Protein AF-0000000086144003 (afdb_homodimer)

Organism: NCBI:txid717836

Nearest PDB structures (foldseek):
  8xgl-assembly1_B  TM=8.676E-01  e=3.580E-09  Pyricularia oryzae
  8xgl-assembly1_A  TM=8.623E-01  e=4.186E-09  Pyricularia oryzae
  8rjd-assembly1_5  TM=6.928E-01  e=5.042E-02  Canis lupus familiaris
  4zoe-assembly1_A  TM=4.863E-01  e=3.155E-02  Listeria innocua Clip11262
  2x40-assembly1_A  TM=4.832E-01  e=1.854E-01  Thermotoga neapolitana DSM 4359

Foldseek 3Di:
DPPPPPPPPPPPPLPFFKDFAFKKWFQEDEAFDKTKIWGAMATDSWWKFWAKKWKAKDAPVPDDPPDRHHTFDMDGAGPPNGRDRGTDIDITHHHNPDDFFKMKMKMWTWMFIHPVGHIDIWMKIDIHGHDPDRDDDITIIDTDDDPPD/DPPPPPPPPPPPPLPFFKDFAFKKWFQEDEAFDKTKIWGAMATDSWWKFWAKKWKAKDAPVPDDPPDRHHTFDMDGAGPPNGRDHGTDIDITHHHNPDDFFKMKMKMWTWMFIHPVGHIDIWMKIWIHGHDPDRHDDITIIDTDDDPPD

Solvent-accessible surface area (backbone atoms only — not comparable to full-atom values): 15607 Å² total; per-residue (Å²): 132,83,77,74,74,73,71,73,70,73,67,73,68,71,62,81,16,7,39,77,78,41,35,33,34,43,34,24,37,29,56,61,34,77,42,69,32,36,37,31,35,38,83,32,86,47,56,36,47,33,46,32,35,41,30,12,37,28,51,49,92,74,50,47,92,72,35,26,31,51,75,34,43,67,47,78,43,32,78,89,59,28,45,39,65,62,59,43,81,45,73,31,46,38,50,70,79,57,68,73,38,62,23,34,39,28,37,42,35,37,32,25,39,47,88,44,26,30,68,43,80,50,38,26,33,35,73,28,27,32,40,90,48,77,36,76,64,69,34,69,38,45,73,52,75,77,76,76,108,130,83,80,72,76,73,71,74,69,75,67,72,69,71,64,81,16,8,38,78,79,42,35,34,34,44,34,24,36,27,57,60,34,77,41,68,31,36,37,32,35,36,81,33,87,48,57,34,48,33,46,34,35,40,31,13,38,28,53,48,94,74,51,47,91,71,36,26,32,49,74,33,40,67,46,77,42,34,78,87,59,26,44,38,65,62,60,43,80,45,72,32,46,38,50,71,80,56,69,73,37,61,22,33,39,29,36,43,35,37,32,25,40,47,86,44,26,30,68,43,80,48,38,26,33,34,74,28,29,31,42,88,46,76,35,78,64,68,35,70,38,45,72,52,76,76,74,75,107

Radius of gyration: 22.53 Å; Cα contacts (8 Å, |Δi|>4): 813; chains: 2; bounding box: 70×81×44 Å

InterPro domains:
  IPR045469 Nis1-like [PF19271] (17-129)

Secondary structure (DSSP, 8-state):
----------------EEEEEEEEEEEEE-TTEEEEEEEEEEEESS-EEEEEEEEEEEETTT--TT---EEEEEEE-SGGGSS-SSPEEEEEEE-TTPPSEEEEEEEEEEEEETTTTEEEEEEEEEEEEESSS-EEEEEEPEEPP----/----------------EEEEEEEEEEEEE-TTEEEEEEEEEEEESS-EEEEEEEEEEEETTT--TT---EEEEEEE-SGGGSS-SSPEEEEEEE-TTPPSEEEEEEEEEEEEETTTTEEEEEEEEEEEEESSS-EEEEEEPEEPP----

Sequence (298 aa):
MRAAILASAATLLAATQARIVGFYAPNTAAPDTDVKILIQTQGFSQSIEDVAVSFGISPKDTARLGSLGTLIGTKELGQDFSNTFENITHFVHIPSTAKPGPTIIQGAHFSLIGAERTPLLETYYANITIGQGNNYPLVHSARVPSTSNMRAAILASAATLLAATQARIVGFYAPNTAAPDTDVKILIQTQGFSQSIEDVAVSFGISPKDTARLGSLGTLIGTKELGQDFSNTFENITHFVHIPSTAKPGPTIIQGAHFSLIGAERTPLLETYYANITIGQGNNYPLVHSARVPSTSN

pLDDT: mean 89.54, std 17.65, range [29.78, 98.94]

Structure (mmCIF, N/CA/C/O backbone):
data_AF-0000000086144003-model_v1
#
loop_
_entity.id
_entity.type
_entity.pdbx_description
1 polymer 'Uncharacterized protein'
#
loop_
_atom_site.group_PDB
_atom_site.id
_atom_site.type_symbol
_atom_site.label_atom_id
_atom_site.label_alt_id
_atom_site.label_comp_id
_atom_site.label_asym_id
_atom_site.label_entity_id
_atom_site.label_seq_id
_atom_site.pdbx_PDB_ins_code
_atom_site.Cartn_x
_atom_site.Cartn_y
_atom_site.Cartn_z
_atom_site.occupancy
_atom_site.B_iso_or_equiv
_atom_site.auth_seq_id
_atom_site.auth_comp_id
_atom_site.auth_asym_id
_atom_site.auth_atom_id
_atom_site.pdbx_PDB_model_num
ATOM 1 N N . MET A 1 1 ? -34.938 -41.781 -22.188 1 34.38 1 MET A N 1
ATOM 2 C CA . MET A 1 1 ? -34.875 -40.875 -21.031 1 34.38 1 MET A CA 1
ATOM 3 C C . MET A 1 1 ? -33.781 -39.844 -21.234 1 34.38 1 MET A C 1
ATOM 5 O O . MET A 1 1 ? -32.625 -40.188 -21.422 1 34.38 1 MET A O 1
ATOM 9 N N . ARG A 1 2 ? -34.062 -38.75 -22.016 1 44.19 2 ARG A N 1
ATOM 10 C CA . ARG A 1 2 ? -33.188 -37.625 -22.328 1 44.19 2 ARG A CA 1
ATOM 11 C C . ARG A 1 2 ? -32.688 -36.938 -21.062 1 44.19 2 ARG A C 1
ATOM 13 O O . ARG A 1 2 ? -33.5 -36.469 -20.25 1 44.19 2 ARG A O 1
ATOM 20 N N . ALA A 1 3 ? -31.594 -37.469 -20.438 1 49.41 3 ALA A N 1
ATO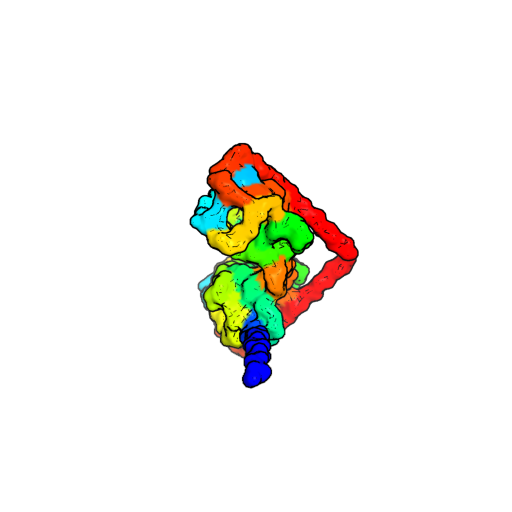M 21 C CA . ALA A 1 3 ? -30.953 -36.781 -19.297 1 49.41 3 ALA A CA 1
ATOM 22 C C . ALA A 1 3 ? -30.75 -35.312 -19.578 1 49.41 3 ALA A C 1
ATOM 24 O O . ALA A 1 3 ? -30.141 -34.938 -20.594 1 49.41 3 ALA A O 1
ATOM 25 N N . ALA A 1 4 ? -31.734 -34.469 -19.234 1 46.84 4 ALA A N 1
ATOM 26 C CA . ALA A 1 4 ? -31.609 -33.031 -19.203 1 46.84 4 ALA A CA 1
ATOM 27 C C . ALA A 1 4 ? -30.359 -32.594 -18.438 1 46.84 4 ALA A C 1
ATOM 29 O O . ALA A 1 4 ? -30.141 -33.031 -17.297 1 46.84 4 ALA A O 1
ATOM 30 N N . ILE A 1 5 ? -29.234 -32.562 -19.109 1 42.16 5 ILE A N 1
ATOM 31 C CA . ILE A 1 5 ? -28.047 -31.938 -18.547 1 42.16 5 ILE A CA 1
ATOM 32 C C . ILE A 1 5 ? -28.422 -30.594 -17.938 1 42.16 5 ILE A C 1
ATOM 34 O O . ILE A 1 5 ? -28.859 -29.688 -18.656 1 42.16 5 ILE A O 1
ATOM 38 N N . LEU A 1 6 ? -29.047 -30.594 -16.781 1 42.03 6 LEU A N 1
ATOM 39 C CA . LEU A 1 6 ? -29.141 -29.312 -16.078 1 42.03 6 LEU A CA 1
ATOM 40 C C . LEU A 1 6 ? -27.781 -28.625 -16.047 1 42.03 6 LEU A C 1
ATOM 42 O O . LEU A 1 6 ? -26.812 -29.156 -15.477 1 42.03 6 LEU A O 1
ATOM 46 N N . ALA A 1 7 ? -27.391 -27.969 -17.109 1 42.56 7 ALA A N 1
ATOM 47 C CA . ALA A 1 7 ? -26.266 -27.031 -17.031 1 42.56 7 ALA A CA 1
ATOM 48 C C . ALA A 1 7 ? -26.375 -26.156 -15.797 1 42.56 7 ALA A C 1
ATOM 50 O O . ALA A 1 7 ? -27.359 -25.422 -15.625 1 42.56 7 ALA A O 1
ATOM 51 N N . SER A 1 8 ? -25.984 -26.656 -14.633 1 42.41 8 SER A N 1
ATOM 52 C CA . SER A 1 8 ? -25.859 -25.734 -13.516 1 42.41 8 SER A CA 1
ATOM 53 C C . SER A 1 8 ? -25.219 -24.422 -13.953 1 42.41 8 SER A C 1
ATOM 55 O O . SER A 1 8 ? -24.094 -24.406 -14.453 1 42.41 8 SER A O 1
ATOM 57 N N . ALA A 1 9 ? -25.938 -23.516 -14.508 1 42.41 9 ALA A N 1
ATOM 58 C CA . ALA A 1 9 ? -25.453 -22.156 -14.648 1 42.41 9 ALA A CA 1
ATOM 59 C C . ALA A 1 9 ? -24.719 -21.703 -13.391 1 42.41 9 ALA A C 1
ATOM 61 O O . ALA A 1 9 ? -25.312 -21.609 -12.312 1 42.41 9 ALA A O 1
ATOM 62 N N . ALA A 1 10 ? -23.484 -22.141 -13.219 1 44.75 10 ALA A N 1
ATOM 63 C CA . ALA A 1 10 ? -22.734 -21.422 -12.195 1 44.75 10 ALA A CA 1
ATOM 64 C C . ALA A 1 10 ? -23.109 -19.938 -12.203 1 44.75 10 ALA A C 1
ATOM 66 O O . ALA A 1 10 ? -22.766 -19.203 -13.141 1 44.75 10 ALA A O 1
ATOM 67 N N . THR A 1 11 ? -24.312 -19.641 -11.844 1 43.25 11 THR A N 1
ATOM 68 C CA . THR A 1 11 ? -24.578 -18.219 -11.609 1 43.25 11 THR A CA 1
ATOM 69 C C . THR A 1 11 ? -23.375 -17.547 -10.953 1 43.25 11 THR A C 1
ATOM 71 O O . THR A 1 11 ? -23.016 -17.875 -9.82 1 43.25 11 THR A O 1
ATOM 74 N N . LEU A 1 12 ? -22.344 -17.219 -11.664 1 47.53 12 LEU A N 1
ATOM 75 C CA . LEU A 1 12 ? -21.406 -16.266 -11.102 1 47.53 12 LEU A CA 1
ATOM 76 C C . LEU A 1 12 ? -22.156 -15.219 -10.266 1 47.53 12 LEU A C 1
ATOM 78 O O . LEU A 1 12 ? -22.75 -14.289 -10.805 1 47.53 12 LEU A O 1
ATOM 82 N N . LEU A 1 13 ? -22.953 -15.602 -9.289 1 46.28 13 LEU A N 1
ATOM 83 C CA . LEU A 1 13 ? -23.453 -14.539 -8.414 1 46.28 13 LEU A CA 1
ATOM 84 C C . LEU A 1 13 ? -22.422 -13.445 -8.242 1 46.28 13 LEU A C 1
ATOM 86 O O . LEU A 1 13 ? -21.328 -13.695 -7.723 1 46.28 13 LEU A O 1
ATOM 90 N N . ALA A 1 14 ? -22.375 -12.531 -9.172 1 52.94 14 ALA A N 1
ATOM 91 C CA . ALA A 1 14 ? -21.562 -11.328 -9.008 1 52.94 14 ALA A CA 1
ATOM 92 C C . ALA A 1 14 ? -21.719 -10.75 -7.605 1 52.94 14 ALA A C 1
ATOM 94 O O . ALA A 1 14 ? -22.75 -10.164 -7.273 1 52.94 14 ALA A O 1
ATOM 95 N N . ALA A 1 15 ? -21.312 -11.547 -6.539 1 59.62 15 ALA A N 1
ATOM 96 C CA . ALA A 1 15 ? -21.359 -10.977 -5.195 1 59.62 15 ALA A CA 1
ATOM 97 C C . ALA A 1 15 ? -21 -9.492 -5.219 1 59.62 15 ALA A C 1
ATOM 99 O O . ALA A 1 15 ? -20.156 -9.07 -6.012 1 59.62 15 ALA A O 1
ATOM 100 N N . THR A 1 16 ? -21.984 -8.656 -4.922 1 68.56 16 THR A N 1
ATOM 101 C CA . THR A 1 16 ? -21.828 -7.211 -4.848 1 68.56 16 THR A CA 1
ATOM 102 C C . THR A 1 16 ? -20.516 -6.848 -4.141 1 68.56 16 THR A C 1
ATOM 104 O O . THR A 1 16 ? -20.188 -7.414 -3.096 1 68.56 16 THR A O 1
ATOM 107 N N . GLN A 1 17 ? -19.547 -6.434 -4.746 1 88 17 GLN A N 1
ATOM 108 C CA . GLN A 1 17 ? -18.25 -5.969 -4.297 1 88 17 GLN A CA 1
ATOM 109 C C . GLN A 1 17 ? -18.266 -4.469 -4.016 1 88 17 GLN A C 1
ATOM 111 O O . GLN A 1 17 ? -19.219 -3.777 -4.359 1 88 17 GLN A O 1
ATOM 116 N N . ALA A 1 18 ? -17.406 -4.09 -3.133 1 94.44 18 ALA A N 1
ATOM 117 C CA . ALA A 1 18 ? -17.266 -2.678 -2.783 1 94.44 18 ALA A CA 1
ATOM 118 C C . ALA A 1 18 ? -15.836 -2.205 -2.99 1 94.44 18 ALA A C 1
ATOM 120 O O . ALA A 1 18 ? -14.906 -3.014 -3.012 1 94.44 18 ALA A O 1
ATOM 121 N N . ARG A 1 19 ? -15.711 -0.915 -3.186 1 95.19 19 ARG A N 1
ATOM 122 C CA . ARG A 1 19 ? -14.406 -0.297 -3.367 1 95.19 19 ARG A CA 1
ATOM 123 C C . ARG A 1 19 ? -14.281 0.978 -2.539 1 95.19 19 ARG A C 1
ATOM 125 O O . ARG A 1 19 ? -15.281 1.633 -2.246 1 95.19 19 ARG A O 1
ATOM 132 N N . ILE A 1 20 ? -13.109 1.313 -2.145 1 97.94 20 ILE A N 1
ATOM 133 C CA . ILE A 1 20 ? -12.812 2.598 -1.515 1 97.94 20 ILE A CA 1
ATOM 134 C C . ILE A 1 20 ? -12.859 3.707 -2.562 1 97.94 20 ILE A C 1
ATOM 136 O O . ILE A 1 20 ? -12.242 3.588 -3.627 1 97.94 20 ILE A O 1
ATOM 140 N N . VAL A 1 21 ? -13.555 4.824 -2.287 1 98.06 21 VAL A N 1
ATOM 141 C CA . VAL A 1 21 ? -13.695 5.883 -3.283 1 98.06 21 VAL A CA 1
ATOM 142 C C . VAL A 1 21 ? -13.297 7.227 -2.672 1 98.06 21 VAL A C 1
ATOM 144 O O . VAL A 1 21 ? -13.445 8.273 -3.307 1 98.06 21 VAL A O 1
ATOM 147 N N . GLY A 1 22 ? -12.82 7.266 -1.46 1 98.69 22 GLY A N 1
ATOM 148 C CA . GLY A 1 22 ? -12.438 8.484 -0.766 1 98.69 22 GLY A CA 1
ATOM 149 C C . GLY A 1 22 ? -12.469 8.344 0.745 1 98.69 22 GLY A C 1
ATOM 150 O O . GLY A 1 22 ? -12.312 7.246 1.275 1 98.69 22 GLY A O 1
ATOM 151 N N . PHE A 1 23 ? -12.633 9.484 1.385 1 98.88 23 PHE A N 1
ATOM 152 C CA . PHE A 1 23 ? -12.742 9.492 2.838 1 98.88 23 PHE A CA 1
ATOM 153 C C . PHE A 1 23 ? -13.484 10.742 3.316 1 98.88 23 PHE A C 1
ATOM 155 O O . PHE A 1 23 ? -13.68 11.68 2.547 1 98.88 23 PHE A O 1
ATOM 162 N N . TYR A 1 24 ? -13.906 10.656 4.504 1 98.44 24 TYR A N 1
ATOM 163 C CA . TYR A 1 24 ? -14.406 11.805 5.258 1 98.44 24 TYR A CA 1
ATOM 164 C C . TYR A 1 24 ? -13.477 12.156 6.41 1 98.44 24 TYR A C 1
ATOM 166 O O . TYR A 1 24 ? -12.938 11.266 7.074 1 98.44 24 TYR A O 1
ATOM 174 N N . ALA A 1 25 ? -13.312 13.414 6.617 1 98.06 25 ALA A N 1
ATOM 175 C CA . ALA A 1 25 ? -12.523 13.938 7.727 1 98.06 25 ALA A CA 1
ATOM 176 C C . ALA A 1 25 ? -13.258 15.055 8.445 1 98.06 25 ALA A C 1
ATOM 178 O O . ALA A 1 25 ? -14.188 15.656 7.895 1 98.06 25 ALA A O 1
ATOM 179 N N . PRO A 1 26 ? -12.812 15.344 9.68 1 96.62 26 PRO A N 1
ATOM 180 C CA . PRO A 1 26 ? -13.43 16.516 10.312 1 96.62 26 PRO A CA 1
ATOM 181 C C . PRO A 1 26 ? -13.055 17.828 9.625 1 96.62 26 PRO A C 1
ATOM 183 O O . PRO A 1 26 ? -11.977 17.922 9.039 1 96.62 26 PRO A O 1
ATOM 186 N N . ASN A 1 27 ? -13.914 18.734 9.758 1 96.56 27 ASN A N 1
ATOM 187 C CA . ASN A 1 27 ? -13.648 20.062 9.219 1 96.56 27 ASN A CA 1
ATOM 188 C C . ASN A 1 27 ? -12.477 20.734 9.93 1 96.56 27 ASN A C 1
ATOM 190 O O . ASN A 1 27 ? -11.695 21.469 9.305 1 96.56 27 ASN A O 1
ATOM 194 N N . THR A 1 28 ? -12.398 20.531 11.195 1 96.88 28 THR A N 1
ATOM 195 C CA . THR A 1 28 ? -11.305 21.062 12.008 1 96.88 28 THR A CA 1
ATOM 196 C C . THR A 1 28 ? -10.664 19.953 12.836 1 96.88 28 THR A C 1
ATOM 198 O O . THR A 1 28 ? -11.359 19.062 13.336 1 96.88 28 THR A O 1
ATOM 201 N N . ALA A 1 29 ? -9.398 19.969 13.062 1 97.25 29 ALA A N 1
ATOM 202 C CA . ALA A 1 29 ? -8.648 19.062 13.914 1 97.25 29 ALA A CA 1
ATOM 203 C C . ALA A 1 29 ? -7.676 19.812 14.82 1 97.25 29 ALA A C 1
ATOM 205 O O . ALA A 1 29 ? -7.004 20.75 14.367 1 97.25 29 ALA A O 1
ATOM 206 N N . ALA A 1 30 ? -7.594 19.422 16.031 1 96.56 30 ALA A N 1
ATOM 207 C CA . ALA A 1 30 ? -6.652 20.047 16.953 1 96.56 30 ALA A CA 1
ATOM 208 C C . ALA A 1 30 ? -5.277 19.391 16.875 1 96.56 30 ALA A C 1
ATOM 210 O O . ALA A 1 30 ? -5.18 18.172 16.672 1 96.56 30 ALA A O 1
ATOM 211 N N . PRO A 1 31 ? -4.227 20.203 17.078 1 96.75 31 PRO A N 1
ATOM 212 C CA . PRO A 1 31 ? -2.908 19.578 17.219 1 96.75 31 PRO A CA 1
ATOM 213 C C . PRO A 1 31 ? -2.83 18.609 18.406 1 96.75 31 PRO A C 1
ATOM 215 O O . PRO A 1 31 ? -3.547 18.797 19.391 1 96.75 31 PRO A O 1
ATOM 218 N N . ASP A 1 32 ? -2.033 17.594 18.219 1 97.31 32 ASP A N 1
ATOM 219 C CA . ASP A 1 32 ? -1.708 16.609 19.25 1 97.31 32 ASP A CA 1
ATOM 220 C C . ASP A 1 32 ? -2.959 15.852 19.703 1 97.31 32 ASP A C 1
ATOM 222 O O . ASP A 1 32 ? -3.162 15.648 20.906 1 97.31 32 ASP A O 1
ATOM 226 N N . THR A 1 33 ? -3.803 15.547 18.797 1 96.31 33 THR A N 1
ATOM 227 C CA . THR A 1 33 ? -5.008 14.766 19.062 1 96.31 33 THR A CA 1
ATOM 228 C C . THR A 1 33 ? -5.195 13.68 18.016 1 96.31 33 THR A C 1
ATOM 230 O O . THR A 1 33 ? -4.594 13.734 16.938 1 96.31 33 THR A O 1
ATOM 233 N N . ASP A 1 34 ? -5.988 12.688 18.422 1 96.62 34 ASP A N 1
ATOM 234 C CA . ASP A 1 34 ? -6.445 11.688 17.453 1 96.62 34 ASP A CA 1
ATOM 235 C C . ASP A 1 34 ? -7.707 12.164 16.734 1 96.62 34 ASP A C 1
ATOM 237 O O . ASP A 1 34 ? -8.602 12.742 17.359 1 96.62 34 ASP A O 1
ATOM 241 N N . VAL A 1 35 ? -7.652 11.922 15.5 1 95.44 35 VAL A N 1
ATOM 242 C CA . VAL A 1 35 ? -8.758 12.32 14.633 1 95.44 35 VAL A CA 1
ATOM 243 C C . VAL A 1 35 ? -9.328 11.094 13.922 1 95.44 35 VAL A C 1
ATOM 245 O O . VAL A 1 35 ? -8.578 10.266 13.406 1 95.44 35 VAL A O 1
ATOM 248 N N . LYS A 1 36 ? -10.625 11.039 13.922 1 96.38 36 LYS A N 1
ATOM 249 C CA . LYS A 1 36 ? -11.297 9.945 13.227 1 96.38 36 LYS A CA 1
ATOM 250 C C . LYS A 1 36 ? -11.43 10.242 11.734 1 96.38 36 LYS A C 1
ATOM 252 O O . LYS A 1 36 ? -11.922 11.305 11.344 1 96.38 36 LYS A O 1
ATOM 257 N N . ILE A 1 37 ? -11.016 9.344 10.898 1 98.06 37 ILE A N 1
ATOM 258 C CA . ILE A 1 37 ? -11.234 9.328 9.461 1 98.06 37 ILE A CA 1
ATOM 259 C C . ILE A 1 37 ? -12.219 8.219 9.094 1 98.06 37 ILE A C 1
ATOM 261 O O . ILE A 1 37 ? -12.125 7.102 9.617 1 98.06 37 ILE A O 1
ATOM 265 N N . LEU A 1 38 ? -13.148 8.555 8.289 1 98.44 38 LEU A N 1
ATOM 266 C CA . LEU A 1 38 ? -13.992 7.527 7.688 1 98.44 38 LEU A CA 1
ATOM 267 C C . LEU A 1 38 ? -13.586 7.273 6.238 1 98.44 38 LEU A C 1
ATOM 269 O O . LEU A 1 38 ? -13.781 8.133 5.375 1 98.44 38 LEU A O 1
ATOM 273 N N . ILE A 1 39 ? -13.031 6.125 5.996 1 98.88 39 ILE A N 1
ATOM 274 C CA . ILE A 1 39 ? -12.711 5.715 4.637 1 98.88 39 ILE A CA 1
ATOM 275 C C . ILE A 1 39 ? -13.977 5.238 3.928 1 98.88 39 ILE A C 1
ATOM 277 O O . ILE A 1 39 ? -14.633 4.305 4.383 1 98.88 39 ILE A O 1
ATOM 281 N N . GLN A 1 40 ? -14.227 5.926 2.863 1 98.69 40 GLN A N 1
ATOM 282 C CA . GLN A 1 40 ? -15.516 5.758 2.199 1 98.69 40 GLN A CA 1
ATOM 283 C C . GLN A 1 40 ? -15.484 4.578 1.229 1 98.69 40 GLN A C 1
ATOM 285 O O . GLN A 1 40 ? -14.578 4.477 0.401 1 98.69 40 GLN A O 1
ATOM 290 N N . THR A 1 41 ? -16.469 3.75 1.361 1 97.81 41 THR A N 1
ATOM 291 C CA . THR A 1 41 ? -16.625 2.635 0.435 1 97.81 41 THR A CA 1
ATOM 292 C C . THR A 1 41 ? -17.953 2.744 -0.317 1 97.81 41 THR A C 1
ATOM 294 O O . THR A 1 41 ? -18.859 3.455 0.116 1 97.81 41 THR A O 1
ATOM 297 N N . GLN A 1 42 ? -18 2.205 -1.475 1 96 42 GLN A N 1
ATOM 298 C CA . GLN A 1 42 ? -19.219 2.148 -2.281 1 96 42 GLN A CA 1
ATOM 299 C C . GLN A 1 42 ? -19.312 0.829 -3.043 1 96 42 GLN A C 1
ATOM 301 O O . GLN A 1 42 ? -18.297 0.173 -3.285 1 96 42 GLN A O 1
ATOM 306 N N . GLY A 1 43 ? -20.484 0.491 -3.424 1 92.69 43 GLY A N 1
ATOM 307 C CA . GLY A 1 43 ? -20.672 -0.691 -4.25 1 92.69 43 GLY A CA 1
ATOM 308 C C . GLY A 1 43 ? -19.906 -0.64 -5.555 1 92.69 43 GLY A C 1
ATOM 309 O O . GLY A 1 43 ? -19.75 0.428 -6.148 1 92.69 43 GLY A O 1
ATOM 310 N N . PHE A 1 44 ? -19.438 -1.78 -5.898 1 89.69 44 PHE A N 1
ATOM 311 C CA . PHE A 1 44 ? -18.641 -1.887 -7.117 1 89.69 44 PHE A CA 1
ATOM 312 C C . PHE A 1 44 ? -18.812 -3.266 -7.75 1 89.69 44 PHE A C 1
ATOM 314 O O . PHE A 1 44 ? -19.094 -4.242 -7.055 1 89.69 44 PHE A O 1
ATOM 321 N N . SER A 1 45 ? -18.719 -3.385 -9 1 83.81 45 SER A N 1
ATOM 322 C CA . SER A 1 45 ? -19.016 -4.613 -9.734 1 83.81 45 SER A CA 1
ATOM 323 C C . SER A 1 45 ? -17.844 -5.586 -9.672 1 83.81 45 SER A C 1
ATOM 325 O O . SER A 1 45 ? -18.016 -6.789 -9.867 1 83.81 45 SER A O 1
ATOM 327 N N . GLN A 1 46 ? -16.672 -5.055 -9.414 1 85.31 46 GLN A N 1
ATOM 328 C CA . GLN A 1 46 ? -15.484 -5.91 -9.422 1 85.31 46 GLN A CA 1
ATOM 329 C C . GLN A 1 46 ? -14.914 -6.074 -8.023 1 85.31 46 GLN A C 1
ATOM 331 O O . GLN A 1 46 ? -15.07 -5.191 -7.172 1 85.31 46 GLN A O 1
ATOM 336 N N . SER A 1 47 ? -14.273 -7.242 -7.922 1 88.12 47 SER A N 1
ATOM 337 C CA . SER A 1 47 ? -13.586 -7.473 -6.656 1 88.12 47 SER A CA 1
ATOM 338 C C . SER A 1 47 ? -12.359 -6.574 -6.523 1 88.12 47 SER A C 1
ATOM 340 O O . SER A 1 47 ? -11.641 -6.352 -7.5 1 88.12 47 SER A O 1
ATOM 342 N N . ILE A 1 48 ? -12.219 -6.039 -5.367 1 93.94 48 ILE A N 1
ATOM 343 C CA . ILE A 1 48 ? -11.07 -5.191 -5.062 1 93.94 48 ILE A CA 1
ATOM 344 C C . ILE A 1 48 ? -10.383 -5.691 -3.795 1 93.94 48 ILE A C 1
ATOM 346 O O . ILE A 1 48 ? -11.047 -5.957 -2.787 1 93.94 48 ILE A O 1
ATOM 350 N N . GLU A 1 49 ? -9.141 -6.008 -3.879 1 96.69 49 GLU A N 1
ATOM 351 C CA . GLU A 1 49 ? -8.336 -6.215 -2.682 1 96.69 49 GLU A CA 1
ATOM 352 C C . GLU A 1 49 ? -7.664 -4.914 -2.242 1 96.69 49 GLU A C 1
ATOM 354 O O . GLU A 1 49 ? -6.734 -4.438 -2.895 1 96.69 49 GLU A O 1
ATOM 359 N N . ASP A 1 50 ? -8.156 -4.359 -1.162 1 98.31 50 ASP A N 1
ATOM 360 C CA . ASP A 1 50 ? -7.539 -3.154 -0.608 1 98.31 50 ASP A CA 1
ATOM 361 C C . ASP A 1 50 ? -6.32 -3.5 0.24 1 98.31 50 ASP A C 1
ATOM 363 O O . ASP A 1 50 ? -6.383 -4.383 1.097 1 98.31 50 ASP A O 1
ATOM 367 N N . VAL A 1 51 ? -5.234 -2.812 0.003 1 98.81 51 VAL A N 1
ATOM 368 C CA . VAL A 1 51 ? -3.994 -3.189 0.676 1 98.81 51 VAL A CA 1
ATOM 369 C C . VAL A 1 51 ? -3.695 -2.201 1.802 1 98.81 51 VAL A C 1
ATOM 371 O O . VAL A 1 51 ? -3.502 -2.6 2.951 1 98.81 51 VAL A O 1
ATOM 374 N N . ALA A 1 52 ? -3.686 -0.931 1.529 1 98.88 52 ALA A N 1
ATOM 375 C CA . ALA A 1 52 ? -3.377 0.072 2.545 1 98.88 52 ALA A CA 1
ATOM 376 C C . ALA A 1 52 ? -3.809 1.464 2.09 1 98.88 52 ALA A C 1
ATOM 378 O O . ALA A 1 52 ? -3.957 1.713 0.892 1 98.88 52 ALA A O 1
ATOM 379 N N . VAL A 1 53 ? -4.016 2.328 2.961 1 98.94 53 VAL A N 1
ATOM 380 C CA . VAL A 1 53 ? -4.121 3.768 2.74 1 98.94 53 VAL A CA 1
ATOM 381 C C . VAL A 1 53 ? -3.184 4.508 3.688 1 98.94 53 VAL A C 1
ATOM 383 O O . VAL A 1 53 ? -3.195 4.27 4.898 1 98.94 53 VAL A O 1
ATOM 386 N N . SER A 1 54 ? -2.377 5.363 3.215 1 98.94 54 SER A N 1
ATOM 387 C CA . SER A 1 54 ? -1.536 6.25 4.012 1 98.94 54 SER A CA 1
ATOM 388 C C . SER A 1 54 ? -2.043 7.688 3.959 1 98.94 54 SER A C 1
ATOM 390 O O . SER A 1 54 ? -2.357 8.203 2.885 1 98.94 54 SER A O 1
ATOM 392 N N . PHE A 1 55 ? -2.055 8.336 5.098 1 98.94 55 PHE A N 1
ATOM 393 C CA . PHE A 1 55 ? -2.576 9.695 5.199 1 98.94 55 PHE A CA 1
ATOM 394 C C . PHE A 1 55 ? -1.475 10.672 5.594 1 98.94 55 PHE A C 1
ATOM 396 O O . PHE A 1 55 ? -0.627 10.352 6.43 1 98.94 55 PHE A O 1
ATOM 403 N N . GLY A 1 56 ? -1.548 11.867 5.031 1 98.88 56 GLY A N 1
ATOM 404 C CA . GLY A 1 56 ? -0.666 12.961 5.398 1 98.88 56 GLY A CA 1
ATOM 405 C C . GLY A 1 56 ? -1.351 14.312 5.375 1 98.88 56 GLY A C 1
ATOM 406 O O . GLY A 1 56 ? -2.475 14.438 4.883 1 98.88 56 GLY A O 1
ATOM 407 N N . ILE A 1 57 ? -0.669 15.312 5.965 1 98.81 57 ILE A N 1
ATOM 408 C CA . ILE A 1 57 ? -1.201 16.672 5.961 1 98.81 57 ILE A CA 1
ATOM 409 C C . ILE A 1 57 ? -0.11 17.656 5.539 1 98.81 57 ILE A C 1
ATOM 411 O O . ILE A 1 57 ? 1.077 17.406 5.758 1 98.81 57 ILE A O 1
ATOM 415 N N . SER A 1 58 ? -0.541 18.703 4.953 1 98.62 58 SER A N 1
ATOM 416 C CA . SER A 1 58 ? 0.295 19.844 4.605 1 98.62 58 SER A CA 1
ATOM 417 C C . SER A 1 58 ? -0.465 21.156 4.773 1 98.62 58 SER A C 1
ATOM 419 O O . SER A 1 58 ? -1.654 21.234 4.457 1 98.62 58 SER A O 1
ATOM 421 N N . PRO A 1 59 ? 0.262 22.172 5.254 1 98.5 59 PRO A N 1
ATOM 422 C CA . PRO A 1 59 ? -0.39 23.469 5.141 1 98.5 59 PRO A CA 1
ATOM 423 C C . PRO A 1 59 ? -0.848 23.781 3.719 1 98.5 59 PRO A C 1
ATOM 425 O O . PRO A 1 59 ? -0.153 23.453 2.756 1 98.5 59 PRO A O 1
ATOM 428 N N . LYS A 1 60 ? -1.996 24.391 3.686 1 98.44 60 LYS A N 1
ATOM 429 C CA . LYS A 1 60 ? -2.611 24.609 2.379 1 98.44 60 LYS A CA 1
ATOM 430 C C . LYS A 1 60 ? -1.684 25.391 1.451 1 98.44 60 LYS A C 1
ATOM 432 O O . LYS A 1 60 ? -1.612 25.109 0.254 1 98.44 60 LYS A O 1
ATOM 437 N N . ASP A 1 61 ? -0.891 26.297 1.89 1 97.69 61 ASP A N 1
ATOM 438 C CA . ASP A 1 61 ? -0.085 27.203 1.065 1 97.69 61 ASP A CA 1
ATOM 439 C C . ASP A 1 61 ? 1.128 26.469 0.49 1 97.69 61 ASP A C 1
ATOM 441 O O . ASP A 1 61 ? 1.732 26.938 -0.48 1 97.69 61 ASP A O 1
ATOM 445 N N . THR A 1 62 ? 1.509 25.312 1.02 1 97.31 62 THR A N 1
ATOM 446 C CA . THR A 1 62 ? 2.686 24.594 0.554 1 97.31 62 THR A CA 1
ATOM 447 C C . THR A 1 62 ? 2.299 23.203 0.038 1 97.31 62 THR A C 1
ATOM 449 O O . THR A 1 62 ? 3.148 22.469 -0.456 1 97.31 62 THR A O 1
ATOM 452 N N . ALA A 1 63 ? 1.036 22.922 0.213 1 97.5 63 ALA A N 1
ATOM 453 C CA . ALA A 1 63 ? 0.576 21.594 -0.17 1 97.5 63 ALA A CA 1
ATOM 454 C C . ALA A 1 63 ? 0.699 21.375 -1.676 1 97.5 63 ALA A C 1
ATOM 456 O O . ALA A 1 63 ? 0.462 22.297 -2.461 1 97.5 63 ALA A O 1
ATOM 457 N N . ARG A 1 64 ? 1.147 20.188 -2.066 1 96.81 64 ARG A N 1
ATOM 458 C CA . ARG A 1 64 ? 1.08 19.703 -3.439 1 96.81 64 ARG A CA 1
ATOM 459 C C . ARG A 1 64 ? 0.146 18.5 -3.545 1 96.81 64 ARG A C 1
ATOM 461 O O . ARG A 1 64 ? 0.357 17.484 -2.883 1 96.81 64 ARG A O 1
ATOM 468 N N . LEU A 1 65 ? -0.866 18.656 -4.375 1 97.75 65 LEU A N 1
ATOM 469 C CA . LEU A 1 65 ? -1.766 17.531 -4.547 1 97.75 65 LEU A CA 1
ATOM 470 C C . LEU A 1 65 ? -1.014 16.312 -5.09 1 97.75 65 LEU A C 1
ATOM 472 O O . LEU A 1 65 ? -0.201 16.438 -6.008 1 97.75 65 LEU A O 1
ATOM 476 N N . GLY A 1 66 ? -1.203 15.203 -4.48 1 97.94 66 GLY A N 1
ATOM 477 C CA . GLY A 1 66 ? -0.515 13.984 -4.855 1 97.94 66 GLY A CA 1
ATOM 478 C C . GLY A 1 66 ? 0.672 13.664 -3.967 1 97.94 66 GLY A C 1
ATOM 479 O O . GLY A 1 66 ? 1.242 12.578 -4.047 1 97.94 66 GLY A O 1
ATOM 480 N N . SER A 1 67 ? 1.083 14.562 -3.195 1 98.19 67 SER A N 1
ATOM 481 C CA . SER A 1 67 ? 2.105 14.367 -2.172 1 98.19 67 SER A CA 1
ATOM 482 C C . SER A 1 67 ? 1.52 14.5 -0.771 1 98.19 67 SER A C 1
ATOM 484 O O . SER A 1 67 ? 0.866 15.492 -0.457 1 98.19 67 SER A O 1
ATOM 486 N N . LEU A 1 68 ? 1.818 13.641 0.134 1 98.69 68 LEU A N 1
ATOM 487 C CA . LEU A 1 68 ? 1.07 13.523 1.381 1 98.69 68 LEU A CA 1
ATOM 488 C C . LEU A 1 68 ? 1.569 14.531 2.412 1 98.69 68 LEU A C 1
ATOM 490 O O . LEU A 1 68 ? 0.859 14.852 3.367 1 98.69 68 LEU A O 1
ATOM 494 N N . GLY A 1 69 ? 2.826 15.055 2.236 1 97.94 69 GLY A N 1
ATOM 495 C CA . GLY A 1 69 ? 3.408 15.906 3.258 1 97.94 69 GLY A CA 1
ATOM 496 C C . GLY A 1 69 ? 3.783 15.156 4.52 1 97.94 69 GLY A C 1
ATOM 497 O O . GLY A 1 69 ? 4.465 14.125 4.461 1 97.94 69 GLY A O 1
ATOM 498 N N . THR A 1 70 ? 3.404 15.648 5.684 1 97.75 70 THR A N 1
ATOM 499 C CA . THR A 1 70 ? 3.674 14.992 6.953 1 97.75 70 THR A CA 1
ATOM 500 C C . THR A 1 70 ? 2.791 13.758 7.121 1 97.75 70 THR A C 1
ATOM 502 O O . THR A 1 70 ? 1.563 13.867 7.16 1 97.75 70 THR A O 1
ATOM 505 N N . LEU A 1 71 ? 3.404 12.625 7.238 1 98.12 71 LEU A N 1
ATOM 506 C CA . LEU A 1 71 ? 2.65 11.391 7.438 1 98.12 71 LEU A CA 1
ATOM 507 C C . LEU A 1 71 ? 1.974 11.383 8.805 1 98.12 71 LEU A C 1
ATOM 509 O O . LEU A 1 71 ? 2.611 11.664 9.82 1 98.12 71 LEU A O 1
ATOM 513 N N . ILE A 1 72 ? 0.701 11.023 8.773 1 98.5 72 ILE A N 1
ATOM 514 C CA . ILE A 1 72 ? 0.007 11.07 10.055 1 98.5 72 ILE A CA 1
ATOM 515 C C . ILE A 1 72 ? -0.612 9.711 10.359 1 98.5 72 ILE A C 1
ATOM 517 O O . ILE A 1 72 ? -1.193 9.508 11.422 1 98.5 72 ILE A O 1
ATOM 521 N N . GLY A 1 73 ? -0.545 8.758 9.453 1 98.06 73 GLY A N 1
ATOM 522 C CA . GLY A 1 73 ? -1.009 7.406 9.734 1 98.06 73 GLY A CA 1
ATOM 523 C C . GLY A 1 73 ? -1.166 6.559 8.492 1 98.06 73 GLY A C 1
ATOM 524 O O . GLY A 1 73 ? -1.335 7.086 7.391 1 98.06 73 GLY A O 1
ATOM 525 N N . THR A 1 74 ? -1.04 5.316 8.648 1 98.62 74 THR A N 1
ATOM 526 C CA . THR A 1 74 ? -1.33 4.32 7.625 1 98.62 74 THR A CA 1
ATOM 527 C C . THR A 1 74 ? -2.305 3.27 8.148 1 98.62 74 THR A C 1
ATOM 529 O O . THR A 1 74 ? -2.162 2.791 9.273 1 98.62 74 THR A O 1
ATOM 532 N N . LYS A 1 75 ? -3.307 3.043 7.398 1 98.75 75 LYS A N 1
ATOM 533 C CA . LYS A 1 75 ? -4.207 1.932 7.688 1 98.75 75 LYS A CA 1
ATOM 534 C C . LYS A 1 75 ? -3.893 0.725 6.809 1 98.75 75 LYS A C 1
ATOM 536 O O . LYS A 1 75 ? -4.09 0.768 5.594 1 98.75 75 LYS A O 1
ATOM 541 N N . GLU A 1 76 ? -3.42 -0.304 7.426 1 98.12 76 GLU A N 1
ATOM 542 C CA . GLU A 1 76 ? -3.377 -1.592 6.738 1 98.12 76 GLU A CA 1
ATOM 543 C C . GLU A 1 76 ? -4.777 -2.174 6.57 1 98.12 76 GLU A C 1
ATOM 545 O O . GLU A 1 76 ? -5.52 -2.311 7.547 1 98.12 76 GLU A O 1
ATOM 550 N N . LEU A 1 77 ? -5.199 -2.414 5.367 1 98.5 77 LEU A N 1
ATOM 551 C CA . LEU A 1 77 ? -6.555 -2.887 5.117 1 98.5 77 LEU A CA 1
ATOM 552 C C . LEU A 1 77 ? -6.594 -4.41 5.031 1 98.5 77 LEU A C 1
ATOM 554 O O . LEU A 1 77 ? -6.707 -5.09 6.051 1 98.5 77 LEU A O 1
ATOM 558 N N . GLY A 1 78 ? -6.109 -4.949 3.902 1 96.69 78 GLY A N 1
ATOM 559 C CA . GLY A 1 78 ? -6.145 -6.398 3.76 1 96.69 78 GLY A CA 1
ATOM 560 C C . GLY A 1 78 ? -7.543 -6.941 3.547 1 96.69 78 GLY A C 1
ATOM 561 O O . GLY A 1 78 ? -8.477 -6.184 3.268 1 96.69 78 GLY A O 1
ATOM 562 N N . GLN A 1 79 ? -7.637 -8.25 3.695 1 92.81 79 GLN A N 1
ATOM 563 C CA . GLN A 1 79 ? -8.883 -8.945 3.389 1 92.81 79 GLN A CA 1
ATOM 564 C C . GLN A 1 79 ? -10.016 -8.477 4.301 1 92.81 79 GLN A C 1
ATOM 566 O O . GLN A 1 79 ? -11.172 -8.406 3.877 1 92.81 79 GLN A O 1
ATOM 571 N N . ASP A 1 80 ? -9.719 -8.062 5.551 1 94.75 80 ASP A N 1
ATOM 572 C CA . ASP A 1 80 ? -10.727 -7.707 6.547 1 94.75 80 ASP A CA 1
ATOM 573 C C . ASP A 1 80 ? -11.438 -6.414 6.16 1 94.75 80 ASP A C 1
ATOM 575 O O . ASP A 1 80 ? -12.555 -6.156 6.617 1 94.75 80 ASP A O 1
ATOM 579 N N . PHE A 1 81 ? -10.812 -5.672 5.359 1 97.06 81 PHE A N 1
ATOM 580 C CA . PHE A 1 81 ? -11.375 -4.367 5.051 1 97.06 81 PHE A CA 1
ATOM 581 C C . PHE A 1 81 ? -11.617 -4.223 3.553 1 97.06 81 PHE A C 1
ATOM 583 O O . PHE A 1 81 ? -11.82 -3.111 3.055 1 97.06 81 PHE A O 1
ATOM 590 N N . SER A 1 82 ? -11.531 -5.297 2.854 1 96.06 82 SER A N 1
ATOM 591 C CA . SER A 1 82 ? -11.812 -5.289 1.423 1 96.06 82 SER A CA 1
ATOM 592 C C . SER A 1 82 ? -13.258 -5.68 1.145 1 96.06 82 SER A C 1
ATOM 594 O O . SER A 1 82 ? -13.844 -6.484 1.872 1 96.06 82 SER A O 1
ATOM 596 N N . ASN A 1 83 ? -13.891 -5.055 0.132 1 94.06 83 ASN A N 1
ATOM 597 C CA . ASN A 1 83 ? -15.227 -5.375 -0.357 1 94.06 83 ASN A CA 1
ATOM 598 C C . ASN A 1 83 ? -16.281 -5.18 0.727 1 94.06 83 ASN A C 1
ATOM 600 O O . ASN A 1 83 ? -17.234 -5.945 0.81 1 94.06 83 ASN A O 1
ATOM 604 N N . THR A 1 84 ? -16 -4.312 1.622 1 93.31 84 THR A N 1
ATOM 605 C CA . THR A 1 84 ? -16.9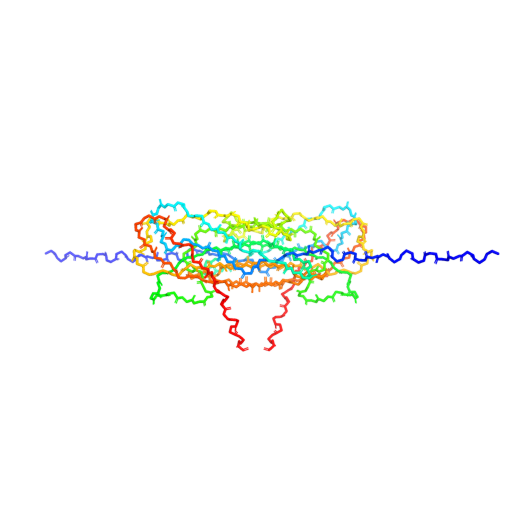84 -3.982 2.646 1 93.31 84 THR A CA 1
ATOM 606 C C . THR A 1 84 ? -17.797 -2.748 2.248 1 93.31 84 THR A C 1
ATOM 608 O O . THR A 1 84 ? -17.234 -1.783 1.719 1 93.31 84 THR A O 1
ATOM 611 N N . PHE A 1 85 ? -19.047 -2.734 2.58 1 93.62 85 PHE A N 1
ATOM 612 C CA . PHE A 1 85 ? -19.938 -1.648 2.166 1 93.62 85 PHE A CA 1
ATOM 613 C C . PHE A 1 85 ? -19.953 -0.541 3.211 1 93.62 85 PHE A C 1
ATOM 615 O O . PHE A 1 85 ? -20.312 0.601 2.906 1 93.62 85 PHE A O 1
ATOM 622 N N . GLU A 1 86 ? -19.672 -0.951 4.398 1 96 86 GLU A N 1
ATOM 623 C CA . GLU A 1 86 ? -19.625 0.058 5.449 1 96 86 GLU A CA 1
ATOM 624 C C . GLU A 1 86 ? -18.312 0.824 5.43 1 96 86 GLU A C 1
ATOM 626 O O . GLU A 1 86 ? -17.25 0.238 5.199 1 96 86 GLU A O 1
ATOM 631 N N . ASN A 1 87 ? -18.438 2.09 5.664 1 98.12 87 ASN A N 1
ATOM 632 C CA . ASN A 1 87 ? -17.219 2.867 5.785 1 98.12 87 ASN A CA 1
ATOM 633 C C . ASN A 1 87 ? -16.25 2.252 6.805 1 98.12 87 ASN A C 1
ATOM 635 O O . ASN A 1 87 ? -16.688 1.66 7.793 1 98.12 87 ASN A O 1
ATOM 639 N N . ILE A 1 88 ? -15.047 2.402 6.582 1 98.69 88 ILE A N 1
ATOM 640 C CA . ILE A 1 88 ? -14 1.889 7.461 1 98.69 88 ILE A CA 1
ATOM 641 C C . ILE A 1 88 ? -13.492 3.008 8.367 1 98.69 88 ILE A C 1
ATOM 643 O O . ILE A 1 88 ? -13.07 4.059 7.883 1 98.69 88 ILE A O 1
ATOM 647 N N . THR A 1 89 ? -13.539 2.773 9.633 1 98.25 89 THR A N 1
ATOM 648 C CA . THR A 1 89 ? -13.047 3.756 10.594 1 98.25 89 THR A CA 1
ATOM 649 C C . THR A 1 89 ? -11.539 3.627 10.781 1 98.25 89 THR A C 1
ATOM 651 O O . THR A 1 89 ? -11.016 2.516 10.891 1 98.25 89 THR A O 1
ATOM 654 N N . HIS A 1 90 ? -10.844 4.73 10.789 1 98.44 90 HIS A N 1
ATOM 655 C CA . HIS A 1 90 ? -9.422 4.801 11.086 1 98.44 90 HIS A CA 1
ATOM 656 C C . HIS A 1 90 ? -9.086 6.07 11.867 1 98.44 90 HIS A C 1
ATOM 658 O O . HIS A 1 90 ? -9.625 7.141 11.578 1 98.44 90 HIS A O 1
ATOM 664 N N . PHE A 1 91 ? -8.227 5.941 12.828 1 98.25 91 PHE A N 1
ATOM 665 C CA . PHE A 1 91 ? -7.754 7.105 13.57 1 98.25 91 PHE A CA 1
ATOM 666 C C . PHE A 1 91 ? -6.34 7.484 13.148 1 98.25 91 PHE A C 1
ATOM 668 O O . PHE A 1 91 ? -5.473 6.613 13.023 1 98.25 91 PHE A O 1
ATOM 675 N N . VAL A 1 92 ? -6.164 8.719 12.93 1 98.25 92 VAL A N 1
ATOM 676 C CA . VAL A 1 92 ? -4.84 9.273 12.688 1 98.25 92 VAL 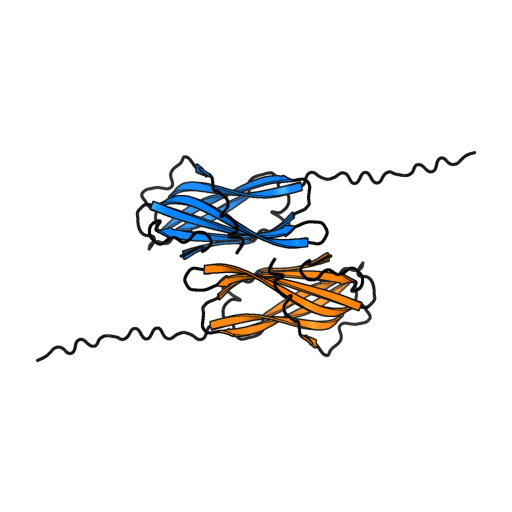A CA 1
ATOM 677 C C . VAL A 1 92 ? -4.469 10.25 13.797 1 98.25 92 VAL A C 1
ATOM 679 O O . VAL A 1 92 ? -5.344 10.789 14.477 1 98.25 92 VAL A O 1
ATOM 682 N N . HIS A 1 93 ? -3.189 10.5 13.914 1 98.06 93 HIS A N 1
ATOM 683 C CA . HIS A 1 93 ? -2.717 11.43 14.938 1 98.06 93 HIS A CA 1
ATOM 684 C C . HIS A 1 93 ? -2.201 12.719 14.312 1 98.06 93 HIS A C 1
ATOM 686 O O . HIS A 1 93 ? -1.283 12.695 13.492 1 98.06 93 HIS A O 1
ATOM 692 N N . ILE A 1 94 ? -2.801 13.828 14.68 1 98.5 94 ILE A N 1
ATOM 693 C CA . ILE A 1 94 ? -2.299 15.133 14.266 1 98.5 94 ILE A CA 1
ATOM 694 C C . ILE A 1 94 ? -1.093 15.523 15.117 1 98.5 94 ILE A C 1
ATOM 696 O O . ILE A 1 94 ? -1.191 15.594 16.344 1 98.5 94 ILE A O 1
ATOM 700 N N . PRO A 1 95 ? -0.027 15.727 14.469 1 98.31 95 PRO A N 1
ATOM 701 C CA . PRO A 1 95 ? 1.15 16.047 15.281 1 98.31 95 PRO A CA 1
ATOM 702 C C . PRO A 1 95 ? 0.99 17.344 16.062 1 98.31 95 PRO A C 1
ATOM 704 O O . PRO A 1 95 ? 0.285 18.266 15.617 1 98.31 95 PRO A O 1
ATOM 707 N N . SER A 1 96 ? 1.69 17.5 17.188 1 97.81 96 SER A N 1
ATOM 708 C CA . SER A 1 96 ? 1.664 18.703 18.016 1 97.81 96 SER A CA 1
ATOM 709 C C . SER A 1 96 ? 2.268 19.891 17.266 1 97.81 96 SER A C 1
ATOM 711 O O . SER A 1 96 ? 1.983 21.047 17.594 1 97.81 96 SER A O 1
ATOM 713 N N . THR A 1 97 ? 3.053 19.562 16.234 1 97.5 97 THR A N 1
ATOM 714 C CA . THR A 1 97 ? 3.77 20.609 15.492 1 97.5 97 THR A CA 1
ATOM 715 C C . THR A 1 97 ? 2.932 21.109 14.32 1 97.5 97 THR A C 1
ATOM 717 O O . THR A 1 97 ? 3.377 21.969 13.562 1 97.5 97 THR A O 1
ATOM 720 N N . ALA A 1 98 ? 1.764 20.547 14.117 1 97.94 98 ALA A N 1
ATOM 721 C CA . ALA A 1 98 ? 0.938 20.984 12.992 1 97.94 98 ALA A CA 1
ATOM 722 C C . ALA A 1 98 ? 0.633 22.484 13.094 1 97.94 98 ALA A C 1
ATOM 724 O O . ALA A 1 98 ? 0.171 22.969 14.125 1 97.94 98 ALA A O 1
ATOM 725 N N . LYS A 1 99 ? 0.861 23.156 12 1 96.06 99 LYS A N 1
ATOM 726 C CA . LYS A 1 99 ? 0.624 24.594 11.945 1 96.06 99 LYS A CA 1
ATOM 727 C C . LYS A 1 99 ? -0.871 24.906 11.914 1 96.06 99 LYS A C 1
ATOM 729 O O . LYS A 1 99 ? -1.604 24.375 11.078 1 96.06 99 LYS A O 1
ATOM 734 N N . PRO A 1 100 ? -1.284 25.797 12.828 1 97.56 100 PRO A N 1
ATOM 735 C CA . PRO A 1 100 ? -2.691 26.203 12.766 1 97.56 100 PRO A CA 1
ATOM 736 C C . PRO A 1 100 ? -3.059 26.875 11.445 1 97.56 100 PRO A C 1
ATOM 738 O O . PRO A 1 100 ? -2.254 27.625 10.883 1 97.56 100 PRO A O 1
ATOM 741 N N . GLY A 1 101 ? -4.336 26.562 10.992 1 98.19 101 GLY A N 1
ATOM 742 C CA . GLY A 1 101 ? -4.832 27.203 9.781 1 98.19 101 GLY A CA 1
ATOM 743 C C . GLY A 1 101 ? -5.254 26.219 8.719 1 98.19 101 GLY A C 1
ATOM 744 O O . GLY A 1 101 ? -5.406 25.016 8.992 1 98.19 101 GLY A O 1
ATOM 745 N N . PRO A 1 102 ? -5.543 26.797 7.465 1 98.5 102 PRO A N 1
ATOM 746 C CA . PRO A 1 102 ? -5.977 25.938 6.363 1 98.5 102 PRO A CA 1
ATOM 747 C C . PRO A 1 102 ? -4.961 24.844 6.035 1 98.5 102 PRO A C 1
ATOM 749 O O . PRO A 1 102 ? -3.762 25.109 5.949 1 98.5 102 PRO A O 1
ATOM 752 N N . THR A 1 103 ? -5.457 23.672 5.953 1 98.62 103 THR A N 1
ATOM 753 C CA . THR A 1 103 ? -4.645 22.469 5.797 1 98.62 103 THR A CA 1
ATOM 754 C C . THR A 1 103 ? -5.281 21.5 4.793 1 98.62 103 THR A C 1
ATOM 756 O O . THR A 1 103 ? -6.508 21.391 4.727 1 98.62 103 THR A O 1
ATOM 759 N N . ILE A 1 104 ? -4.438 20.859 4.016 1 98.75 104 ILE A N 1
ATOM 760 C CA . ILE A 1 104 ? -4.91 19.797 3.143 1 98.75 104 ILE A CA 1
ATOM 761 C C . ILE A 1 104 ? -4.547 18.438 3.738 1 98.75 104 ILE A C 1
ATOM 763 O O . ILE A 1 104 ? -3.395 18.203 4.105 1 98.75 104 ILE A O 1
ATOM 767 N N . ILE A 1 105 ? -5.535 17.594 3.949 1 98.75 105 ILE A N 1
ATOM 768 C CA . ILE A 1 105 ? -5.301 16.188 4.273 1 98.75 105 ILE A CA 1
ATOM 769 C C . ILE A 1 105 ? -5.43 15.344 3.01 1 98.75 105 ILE A C 1
ATOM 771 O O . ILE A 1 105 ? -6.332 15.562 2.199 1 98.75 105 ILE A O 1
ATOM 775 N N . GLN A 1 106 ? -4.527 14.453 2.771 1 98.88 106 GLN A N 1
ATOM 776 C CA . GLN A 1 106 ? -4.551 13.562 1.617 1 98.88 106 GLN A CA 1
ATOM 777 C C . GLN A 1 106 ? -4.391 12.109 2.043 1 98.88 106 GLN A C 1
ATOM 779 O O . GLN A 1 106 ? -3.744 11.812 3.049 1 98.88 106 GLN A O 1
ATOM 784 N N . GLY A 1 107 ? -4.977 11.188 1.376 1 98.94 107 GLY A N 1
ATOM 785 C CA . GLY A 1 107 ? -4.855 9.742 1.525 1 98.94 107 GLY A CA 1
ATOM 786 C C . GLY A 1 107 ? -4.453 9.039 0.241 1 98.94 107 GLY A C 1
ATOM 787 O O . GLY A 1 107 ? -5.117 9.188 -0.787 1 98.94 107 GLY A O 1
ATOM 788 N N . ALA A 1 108 ? -3.355 8.352 0.232 1 98.94 108 ALA A N 1
ATOM 789 C CA . ALA A 1 108 ? -2.926 7.496 -0.876 1 98.94 108 ALA A CA 1
ATOM 790 C C . ALA A 1 108 ? -3.363 6.051 -0.659 1 98.94 108 ALA A C 1
ATOM 792 O O . ALA A 1 108 ? -2.988 5.426 0.335 1 98.94 108 ALA A O 1
ATOM 793 N N . HIS A 1 109 ? -4.141 5.543 -1.582 1 98.88 109 HIS A N 1
ATOM 794 C CA . HIS A 1 109 ? -4.797 4.242 -1.478 1 98.88 109 HIS A CA 1
ATOM 795 C C . HIS A 1 109 ? -4.223 3.252 -2.48 1 98.88 109 HIS A C 1
ATOM 797 O O . HIS A 1 109 ? -4.297 3.471 -3.691 1 98.88 109 HIS A O 1
ATOM 803 N N . PHE A 1 110 ? -3.641 2.188 -1.918 1 98.75 110 PHE A N 1
ATOM 804 C CA . PHE A 1 110 ? -3.107 1.073 -2.691 1 98.75 110 PHE A CA 1
ATOM 805 C C . PHE A 1 110 ? -4.07 -0.109 -2.67 1 98.75 110 PHE A C 1
ATOM 807 O O . PHE A 1 110 ? -4.418 -0.615 -1.602 1 98.75 110 PHE A O 1
ATOM 814 N N . SER A 1 111 ? -4.457 -0.497 -3.883 1 98.31 111 SER A N 1
ATOM 815 C CA . SER A 1 111 ? -5.375 -1.623 -4.02 1 98.31 111 SER A CA 1
ATOM 816 C C . SER A 1 111 ? -5.004 -2.496 -5.215 1 98.31 111 SER A C 1
ATOM 818 O O . SER A 1 111 ? -4.156 -2.121 -6.023 1 98.31 111 SER A O 1
ATOM 820 N N . LEU A 1 112 ? -5.535 -3.705 -5.262 1 97.88 112 LEU A N 1
ATOM 821 C CA . LEU A 1 112 ? -5.445 -4.664 -6.359 1 97.88 112 LEU A CA 1
ATOM 822 C C . LEU A 1 112 ? -6.816 -4.91 -6.977 1 97.88 112 LEU A C 1
ATOM 824 O O . LEU A 1 112 ? -7.738 -5.371 -6.297 1 97.88 112 LEU A O 1
ATOM 828 N N . ILE A 1 113 ? -6.926 -4.641 -8.258 1 95.5 113 ILE A N 1
ATOM 829 C CA . ILE A 1 113 ? -8.273 -4.621 -8.812 1 95.5 113 ILE A CA 1
ATOM 830 C C . ILE A 1 113 ? -8.43 -5.75 -9.828 1 95.5 113 ILE A C 1
ATOM 832 O O . ILE A 1 113 ? -7.465 -6.121 -10.508 1 95.5 113 ILE A O 1
ATOM 836 N N . GLY A 1 114 ? -9.656 -6.223 -9.898 1 92 114 GLY A N 1
ATOM 837 C CA . GLY A 1 114 ? -10.023 -7.207 -10.906 1 92 114 GLY A CA 1
ATOM 838 C C . GLY A 1 114 ? -9.523 -8.602 -10.578 1 92 114 GLY A C 1
ATOM 839 O O . GLY A 1 114 ? -8.82 -8.805 -9.586 1 92 114 GLY A O 1
ATOM 840 N N . ALA A 1 115 ? -9.938 -9.5 -11.445 1 88.31 115 ALA A N 1
ATOM 841 C CA . ALA A 1 115 ? -9.578 -10.906 -11.266 1 88.31 115 ALA A CA 1
ATOM 842 C C . ALA A 1 115 ? -8.07 -11.102 -11.344 1 88.31 115 ALA A C 1
ATOM 844 O O . ALA A 1 115 ? -7.516 -11.992 -10.695 1 88.31 115 ALA A O 1
ATOM 845 N N . GLU A 1 116 ? -7.383 -10.25 -12.117 1 94.12 116 GLU A N 1
ATOM 846 C CA . GLU A 1 116 ? -5.941 -10.391 -12.297 1 94.12 116 GLU A CA 1
ATOM 847 C C . GLU A 1 116 ? -5.176 -9.617 -11.227 1 94.12 116 GLU A C 1
ATOM 849 O O . GLU A 1 116 ? -3.945 -9.664 -11.18 1 94.12 116 GLU A O 1
ATOM 854 N N . ARG A 1 117 ? -5.871 -8.93 -10.359 1 96.69 117 ARG A N 1
ATOM 855 C CA . ARG A 1 117 ? -5.27 -8.172 -9.266 1 96.69 117 ARG A CA 1
ATOM 856 C C . ARG A 1 117 ? -4.207 -7.211 -9.797 1 96.69 117 ARG A C 1
ATOM 858 O O . ARG A 1 117 ? -3.039 -7.297 -9.406 1 96.69 117 ARG A O 1
ATOM 865 N N . THR A 1 118 ? -4.648 -6.301 -10.641 1 97.38 118 THR A N 1
ATOM 866 C CA . THR A 1 118 ? -3.795 -5.227 -11.133 1 97.38 118 THR A CA 1
ATOM 867 C C . THR A 1 118 ? -3.631 -4.137 -10.078 1 97.38 118 THR A C 1
ATOM 869 O O . THR A 1 118 ? -4.617 -3.627 -9.547 1 97.38 118 THR A O 1
ATOM 872 N N . PRO A 1 119 ? -2.34 -3.842 -9.734 1 98.38 119 PRO A N 1
ATOM 873 C CA . PRO A 1 119 ? -2.156 -2.814 -8.711 1 98.38 119 PRO A CA 1
ATOM 874 C C . PRO A 1 119 ? -2.629 -1.436 -9.156 1 98.38 119 PRO A C 1
ATOM 876 O O . PRO A 1 119 ? -2.441 -1.064 -10.32 1 98.38 119 PRO A O 1
ATOM 879 N N . LEU A 1 120 ? -3.236 -0.751 -8.266 1 97.25 120 LEU A N 1
ATOM 880 C CA . LEU A 1 120 ? -3.723 0.604 -8.508 1 97.25 120 LEU A CA 1
ATOM 881 C C . LEU A 1 120 ? -3.408 1.512 -7.324 1 97.25 120 LEU A C 1
ATOM 883 O O . LEU A 1 120 ? -3.574 1.112 -6.168 1 97.25 120 LEU A O 1
ATOM 887 N N . LEU A 1 121 ? -2.908 2.666 -7.637 1 98.31 121 LEU A N 1
ATOM 888 C CA . LEU A 1 121 ? -2.668 3.719 -6.656 1 98.31 121 LEU A CA 1
ATOM 889 C C . LEU A 1 121 ? -3.547 4.934 -6.938 1 98.31 121 LEU A C 1
ATOM 891 O O . LEU A 1 121 ? -3.494 5.504 -8.031 1 98.31 121 LEU A O 1
ATOM 895 N N . GLU A 1 122 ? -4.375 5.324 -5.996 1 97.94 122 GLU A N 1
ATOM 896 C CA . GLU A 1 122 ? -5.215 6.512 -6.09 1 97.94 122 GLU A CA 1
ATOM 897 C C . GLU A 1 122 ? -5.023 7.422 -4.879 1 97.94 122 GLU A C 1
ATOM 899 O O . GLU A 1 122 ? -4.863 6.941 -3.756 1 97.94 122 GLU A O 1
ATOM 904 N N . THR A 1 123 ? -5.031 8.672 -5.102 1 98.75 123 THR A N 1
ATOM 905 C CA . THR A 1 123 ? -4.906 9.641 -4.02 1 98.75 123 THR A CA 1
ATOM 906 C C . THR A 1 123 ? -6.156 10.516 -3.928 1 98.75 123 THR A C 1
ATOM 908 O O . THR A 1 123 ? -6.719 10.906 -4.949 1 98.75 123 THR A O 1
ATOM 911 N N . TYR A 1 124 ? -6.566 10.781 -2.752 1 98.88 124 TYR A N 1
ATOM 912 C CA . TYR A 1 124 ? -7.695 11.656 -2.436 1 98.88 124 TYR A CA 1
ATOM 913 C C . TYR A 1 124 ? -7.262 12.797 -1.52 1 98.88 124 TYR A C 1
ATOM 915 O O . TYR A 1 124 ? -6.281 12.672 -0.784 1 98.88 124 TYR A O 1
ATOM 923 N N . TYR A 1 125 ? -8.023 13.867 -1.53 1 98.88 125 TYR A N 1
ATOM 924 C CA . TYR A 1 125 ? -7.68 14.977 -0.651 1 98.88 125 TYR A CA 1
ATOM 925 C C . TYR A 1 125 ? -8.93 15.695 -0.154 1 98.88 125 TYR A C 1
ATOM 927 O O . TYR A 1 125 ? -9.992 15.602 -0.775 1 98.88 125 TYR A O 1
ATOM 935 N N . ALA A 1 126 ? -8.828 16.344 0.945 1 98.69 126 ALA A N 1
ATOM 936 C CA . ALA A 1 126 ? -9.852 17.219 1.51 1 98.69 126 ALA A CA 1
ATOM 937 C C . ALA A 1 126 ? -9.227 18.422 2.188 1 98.69 126 ALA A C 1
ATOM 939 O O . ALA A 1 126 ? -8.086 18.359 2.656 1 98.69 126 ALA A O 1
ATOM 940 N N . ASN A 1 127 ? -9.969 19.5 2.217 1 98.31 127 ASN A N 1
ATOM 941 C CA . ASN A 1 127 ? -9.578 20.703 2.939 1 98.31 127 ASN A CA 1
ATOM 942 C C . ASN A 1 127 ? -10.07 20.672 4.383 1 98.31 127 ASN A C 1
ATOM 944 O O . ASN A 1 127 ? -11.273 20.547 4.629 1 98.31 127 ASN A O 1
ATOM 948 N N . ILE A 1 128 ? -9.125 20.844 5.281 1 98.25 128 ILE A N 1
ATOM 949 C CA . ILE A 1 128 ? -9.508 20.938 6.684 1 98.25 128 ILE A CA 1
ATOM 950 C C . ILE A 1 128 ? -8.82 22.141 7.324 1 98.25 128 ILE A C 1
ATOM 952 O O . ILE A 1 128 ? -8.125 22.906 6.645 1 98.25 128 ILE A O 1
ATOM 956 N N . THR A 1 129 ? -9.086 22.391 8.531 1 97.75 129 THR A N 1
ATOM 957 C CA . THR A 1 129 ? -8.414 23.422 9.305 1 97.75 129 THR A CA 1
ATOM 958 C C . THR A 1 129 ? -7.781 22.844 10.555 1 97.75 129 THR A C 1
ATOM 960 O O . THR A 1 129 ? -8.406 22.047 11.266 1 97.75 129 THR A O 1
ATOM 963 N N . ILE A 1 130 ? -6.539 23.062 10.789 1 98.06 130 ILE A N 1
ATOM 964 C CA . ILE A 1 130 ? -5.945 22.797 12.094 1 98.06 130 ILE A CA 1
ATOM 965 C C . ILE A 1 130 ? -6.273 23.938 13.062 1 98.06 130 ILE A C 1
ATOM 967 O O . ILE A 1 130 ? -5.957 25.094 12.789 1 98.06 130 ILE A O 1
ATOM 971 N N . GLY A 1 131 ? -6.914 23.594 14.094 1 95.19 131 GLY A N 1
ATOM 972 C CA . GLY A 1 131 ? -7.352 24.578 15.07 1 95.19 131 GLY A CA 1
ATOM 973 C C . GLY A 1 131 ? -8 23.953 16.297 1 95.19 131 GLY A C 1
ATOM 974 O O . GLY A 1 131 ? -7.609 22.859 16.719 1 95.19 131 GLY A O 1
ATOM 975 N N . GLN A 1 132 ? -8.945 24.688 16.844 1 85.88 132 GLN A N 1
ATOM 976 C CA . GLN A 1 132 ? -9.5 24.234 18.109 1 85.88 132 GLN A CA 1
ATOM 977 C C . GLN A 1 132 ? -10.609 23.203 17.891 1 85.88 132 GLN A C 1
ATOM 979 O O . GLN A 1 132 ? -11.586 23.484 17.188 1 85.88 132 GLN A O 1
ATOM 984 N N . GLY A 1 133 ? -10.367 22.031 18.484 1 80.56 133 GLY A N 1
ATOM 985 C CA . GLY A 1 133 ? -11.375 20.984 18.547 1 80.56 133 GLY A CA 1
ATOM 986 C C . GLY A 1 133 ? -11.383 20.078 17.328 1 80.56 133 GLY A C 1
ATOM 987 O O . GLY A 1 133 ? -10.555 20.25 16.438 1 80.56 133 GLY A O 1
ATOM 988 N N . ASN A 1 134 ? -11.93 19.016 17.406 1 77.19 134 ASN A N 1
ATOM 989 C CA . ASN A 1 134 ? -12.234 18.094 16.328 1 77.19 134 ASN A CA 1
ATOM 990 C C . ASN A 1 134 ? -13.711 18.125 15.953 1 77.19 134 ASN A C 1
ATOM 992 O O . ASN A 1 134 ? -14.516 17.359 16.484 1 77.19 134 ASN A O 1
ATOM 996 N N . ASN A 1 135 ? -13.914 19.141 15.102 1 74.94 135 ASN A N 1
ATOM 997 C CA . ASN A 1 135 ? -15.312 19.547 14.953 1 74.94 135 ASN A CA 1
ATOM 998 C C . ASN A 1 135 ? -15.906 19.031 13.648 1 74.94 135 ASN A C 1
ATOM 1000 O O . ASN A 1 135 ? -15.188 18.812 12.672 1 74.94 135 ASN A O 1
ATOM 1004 N N . TYR A 1 136 ? -17.219 18.828 13.672 1 75.31 136 TYR A N 1
ATOM 1005 C CA . TYR A 1 136 ? -18.109 18.516 12.57 1 75.31 136 TYR A CA 1
ATOM 1006 C C . TYR A 1 136 ? -18.609 19.781 11.898 1 75.31 136 TYR A C 1
ATOM 1008 O O . TYR A 1 136 ? -18.469 20.875 12.445 1 75.31 136 TYR A O 1
ATOM 1016 N N . PRO A 1 137 ? -19.172 19.891 10.617 1 88.12 137 PRO A N 1
ATOM 1017 C CA . PRO A 1 137 ? -19.469 18.672 9.859 1 88.12 137 PRO A CA 1
ATOM 1018 C C . PRO A 1 137 ? -18.219 18.016 9.273 1 88.12 137 PRO A C 1
ATOM 1020 O O . PRO A 1 137 ? -17.188 18.672 9.156 1 88.12 137 PRO A O 1
ATOM 1023 N N . LEU A 1 138 ? -18.406 16.75 8.867 1 94.81 138 LEU A N 1
ATOM 1024 C CA . LEU A 1 138 ? -17.359 16.062 8.125 1 94.81 138 LEU A CA 1
ATOM 1025 C C . LEU A 1 138 ? -17.203 16.672 6.73 1 94.81 138 LEU A C 1
ATOM 1027 O O . LEU A 1 138 ? -18.172 17.125 6.133 1 94.81 138 LEU A O 1
ATOM 1031 N N . VAL A 1 139 ? -16 16.734 6.309 1 97.31 139 VAL A N 1
ATOM 1032 C CA . VAL A 1 139 ? -15.719 17.109 4.926 1 97.31 139 VAL A CA 1
ATOM 1033 C C . VAL A 1 139 ? -15.438 15.859 4.102 1 97.31 139 VAL A C 1
ATOM 1035 O O . VAL A 1 139 ? -14.797 14.922 4.586 1 97.31 139 VAL A O 1
ATOM 1038 N N . HIS A 1 140 ? -15.906 15.906 2.828 1 98.25 140 HIS A N 1
ATOM 1039 C CA . HIS A 1 140 ? -15.734 14.797 1.896 1 98.25 140 HIS A CA 1
ATOM 1040 C C . HIS A 1 140 ? -14.523 15.016 0.999 1 98.25 140 HIS A C 1
ATOM 1042 O O . HIS A 1 140 ? -14.312 16.109 0.488 1 98.25 140 HIS A O 1
ATOM 1048 N N . SER A 1 141 ? -13.812 13.992 0.861 1 98.81 141 SER A N 1
ATOM 1049 C CA . SER A 1 141 ? -12.633 14.109 0.013 1 98.81 141 SER A CA 1
ATOM 1050 C C . SER A 1 141 ? -13.008 14.109 -1.464 1 98.81 141 SER A C 1
ATOM 1052 O O . SER A 1 141 ? -14.102 13.672 -1.833 1 98.81 141 SER A O 1
ATOM 1054 N N . ALA A 1 142 ? -12.062 14.641 -2.277 1 98.44 142 ALA A N 1
ATOM 1055 C CA . ALA A 1 142 ? -12.078 14.516 -3.732 1 98.44 142 ALA A CA 1
ATOM 1056 C C . ALA A 1 142 ? -10.852 13.758 -4.234 1 98.44 142 ALA A C 1
ATOM 1058 O O . ALA A 1 142 ? -9.828 13.703 -3.555 1 98.44 142 ALA A O 1
ATOM 1059 N N . ARG A 1 143 ? -10.992 13.094 -5.395 1 98.06 143 ARG A N 1
ATOM 1060 C CA . ARG A 1 143 ? -9.867 12.391 -5.996 1 98.06 143 ARG A CA 1
ATOM 1061 C C . ARG A 1 143 ? -8.867 13.367 -6.602 1 98.06 143 ARG A C 1
ATOM 1063 O O . ARG A 1 143 ? -9.266 14.352 -7.242 1 98.06 143 ARG A O 1
ATOM 1070 N N . VAL A 1 144 ? -7.586 13.164 -6.332 1 97.56 144 VAL A N 1
ATOM 1071 C CA . VAL A 1 144 ? -6.555 13.93 -7.023 1 97.56 144 VAL A CA 1
ATOM 1072 C C . VAL A 1 144 ? -6.504 13.523 -8.492 1 97.56 144 VAL A C 1
ATOM 1074 O O . VAL A 1 144 ? -6.395 12.336 -8.812 1 97.56 144 VAL A O 1
ATOM 1077 N N . PRO A 1 145 ? -6.68 14.469 -9.352 1 87 145 PRO A N 1
ATOM 1078 C CA . PRO A 1 145 ? -6.668 14.094 -10.766 1 87 145 PRO A CA 1
ATOM 1079 C C . PRO A 1 145 ? -5.348 13.461 -11.203 1 87 145 PRO A C 1
ATOM 1081 O O . PRO A 1 145 ? -4.289 13.82 -10.688 1 87 145 PRO A O 1
ATOM 1084 N N . SER A 1 146 ? -5.344 12.297 -11.844 1 72.31 146 SER A N 1
ATOM 1085 C CA . SER A 1 146 ? -4.148 11.664 -12.398 1 72.31 146 SER A CA 1
ATOM 1086 C C . SER A 1 146 ? -3.471 12.562 -13.422 1 72.31 146 SER A C 1
ATOM 1088 O O . SER A 1 146 ? -4.145 13.211 -14.227 1 72.31 146 SER A O 1
ATOM 1090 N N . THR A 1 147 ? -2.508 13.383 -13.062 1 46.16 147 THR A N 1
ATOM 1091 C CA . THR A 1 147 ? -1.88 14.148 -14.133 1 46.16 147 THR A CA 1
ATOM 1092 C C . THR A 1 147 ? -1.368 13.211 -15.227 1 46.16 147 THR A C 1
ATOM 1094 O O . THR A 1 147 ? -0.544 12.336 -14.969 1 46.16 147 THR A O 1
ATOM 1097 N N . SER A 1 148 ? -2.246 12.703 -16.109 1 37.16 148 SER A N 1
ATOM 1098 C CA . SER A 1 148 ? -1.728 12.125 -17.344 1 37.16 148 SER A CA 1
ATOM 1099 C C . SER A 1 148 ? -0.511 12.891 -17.859 1 37.16 148 SER A C 1
ATOM 1101 O O . SER A 1 148 ? -0.585 14.102 -18.078 1 37.16 148 SER A O 1
ATOM 1103 N N . ASN A 1 149 ? 0.65 12.609 -17.297 1 29.78 149 ASN A N 1
ATOM 1104 C CA . ASN A 1 149 ? 1.616 13.18 -18.234 1 29.78 149 ASN A CA 1
ATOM 1105 C C . ASN A 1 149 ? 1.396 12.656 -19.641 1 29.78 149 ASN A C 1
ATOM 1107 O O . ASN A 1 149 ? 1.103 11.477 -19.844 1 29.78 149 ASN A O 1
ATOM 1111 N N . MET B 1 1 ? 35.531 41.469 21.391 1 33.47 1 MET B N 1
ATOM 1112 C CA . MET B 1 1 ? 35.438 40 21.297 1 33.47 1 MET B CA 1
ATOM 1113 C C . MET B 1 1 ? 34.344 39.594 20.328 1 33.47 1 MET B C 1
ATOM 1115 O O . MET B 1 1 ? 33.188 40.031 20.484 1 33.47 1 MET B O 1
ATOM 1119 N N . ARG B 1 2 ? 34.656 39.531 19.031 1 46.84 2 ARG B N 1
ATOM 1120 C CA . ARG B 1 2 ? 33.75 39.125 17.953 1 46.84 2 ARG B CA 1
ATOM 1121 C C . ARG B 1 2 ? 33.156 37.75 18.234 1 46.84 2 ARG B C 1
ATOM 1123 O O . ARG B 1 2 ? 33.875 36.75 18.406 1 46.84 2 ARG B O 1
ATOM 1130 N N . ALA B 1 3 ? 32.031 37.656 18.969 1 53.47 3 ALA B N 1
ATOM 1131 C CA . ALA B 1 3 ? 31.266 36.406 19.125 1 53.47 3 ALA B CA 1
ATOM 1132 C C . ALA B 1 3 ? 31.125 35.688 17.797 1 53.47 3 ALA B C 1
ATOM 1134 O O . ALA B 1 3 ? 30.594 36.219 16.828 1 53.47 3 ALA B O 1
ATOM 1135 N N . ALA B 1 4 ? 32.094 34.812 17.453 1 49.62 4 ALA B N 1
ATOM 1136 C CA . ALA B 1 4 ? 32 33.844 16.344 1 49.62 4 ALA B CA 1
ATOM 1137 C C . ALA B 1 4 ? 30.672 33.094 16.391 1 49.62 4 ALA B C 1
ATOM 1139 O O . ALA B 1 4 ? 30.297 32.531 17.406 1 49.62 4 ALA B O 1
ATOM 1140 N N . ILE B 1 5 ? 29.641 33.656 15.773 1 43.19 5 ILE B N 1
ATOM 1141 C CA . ILE B 1 5 ? 28.422 32.906 15.523 1 43.19 5 ILE B CA 1
ATOM 1142 C C . ILE B 1 5 ? 28.781 31.531 14.953 1 43.19 5 ILE B C 1
ATOM 1144 O O . ILE B 1 5 ? 29.359 31.422 13.867 1 43.19 5 ILE B O 1
ATOM 1148 N N . LEU B 1 6 ? 29.25 30.625 15.781 1 41.75 6 LEU B N 1
ATOM 1149 C CA . LEU B 1 6 ? 29.312 29.234 15.305 1 41.75 6 LEU B CA 1
ATOM 1150 C C . LEU B 1 6 ? 28.016 28.844 14.633 1 41.75 6 LEU B C 1
ATOM 1152 O O . LEU B 1 6 ? 26.953 28.812 15.273 1 41.75 6 LEU B O 1
ATOM 1156 N N . ALA B 1 7 ? 27.797 29.234 13.391 1 43.06 7 ALA B N 1
ATOM 1157 C CA . ALA B 1 7 ? 26.75 28.625 12.578 1 43.06 7 ALA B CA 1
ATOM 1158 C C . ALA B 1 7 ? 26.766 27.094 12.727 1 43.06 7 ALA B C 1
ATOM 1160 O O . ALA B 1 7 ? 27.766 26.453 12.414 1 43.06 7 ALA B O 1
ATOM 1161 N N . SER B 1 8 ? 26.219 26.578 13.812 1 43.03 8 SER B N 1
ATOM 1162 C CA . SER B 1 8 ? 26.016 25.125 13.797 1 43.03 8 SER B CA 1
ATOM 1163 C C . SER B 1 8 ? 25.5 24.656 12.438 1 43.03 8 SER B C 1
ATOM 1165 O O . SER B 1 8 ? 24.422 25.078 11.992 1 43.03 8 SER B O 1
ATOM 1167 N N . ALA B 1 9 ? 26.344 24.484 11.484 1 43.12 9 ALA B N 1
ATOM 1168 C CA . ALA B 1 9 ? 25.938 23.734 10.289 1 43.12 9 ALA B CA 1
ATOM 1169 C C . ALA B 1 9 ? 25.109 22.516 10.656 1 43.12 9 ALA B C 1
ATOM 1171 O O . ALA B 1 9 ? 25.609 21.594 11.328 1 43.12 9 ALA B O 1
ATOM 1172 N N . ALA B 1 10 ? 23.859 22.703 10.977 1 45.09 10 ALA B N 1
ATOM 1173 C CA . ALA B 1 10 ? 23.047 21.484 10.969 1 45.09 10 ALA B CA 1
ATOM 1174 C C . ALA B 1 10 ? 23.484 20.547 9.836 1 45.09 10 ALA B C 1
ATOM 1176 O O . ALA B 1 10 ? 23.266 20.844 8.664 1 45.09 10 ALA B O 1
ATOM 1177 N N . THR B 1 11 ? 24.641 20.031 9.93 1 44.12 11 THR B N 1
ATOM 1178 C CA . THR B 1 11 ? 24.953 18.969 8.992 1 44.12 11 THR B CA 1
ATOM 1179 C C . THR B 1 11 ? 23.75 18.062 8.773 1 44.12 11 THR B C 1
ATOM 1181 O O . THR B 1 11 ? 23.281 17.406 9.703 1 44.12 11 THR B O 1
ATOM 1184 N N . LEU B 1 12 ? 22.781 18.453 8.008 1 47.72 12 LEU B N 1
ATOM 1185 C CA . LEU B 1 12 ? 21.859 17.438 7.523 1 47.72 12 LEU B CA 1
ATOM 1186 C C . LEU B 1 12 ? 22.562 16.125 7.281 1 47.72 12 LEU B C 1
ATOM 1188 O O . LEU B 1 12 ? 23.25 15.945 6.266 1 47.72 12 LEU B O 1
ATOM 1192 N N . LEU B 1 13 ? 23.281 15.555 8.25 1 46.41 13 LEU B N 1
ATOM 1193 C CA . LEU B 1 13 ? 23.766 14.195 8.008 1 46.41 13 LEU B CA 1
ATOM 1194 C C . LEU B 1 13 ? 22.75 13.414 7.164 1 46.41 13 LEU B C 1
ATOM 1196 O O . LEU B 1 13 ? 21.625 13.195 7.59 1 46.41 13 LEU B O 1
ATOM 1200 N N . ALA B 1 14 ? 22.812 13.578 5.875 1 53.22 14 ALA B N 1
ATOM 1201 C CA . ALA B 1 14 ? 22.062 12.719 4.973 1 53.22 14 ALA B CA 1
ATOM 1202 C C . ALA B 1 14 ? 22.141 11.258 5.406 1 53.22 14 ALA B C 1
ATOM 1204 O O . ALA B 1 14 ? 23.188 10.617 5.254 1 53.22 14 ALA B O 1
ATOM 1205 N N . ALA B 1 15 ? 21.625 10.914 6.633 1 59.19 15 ALA B N 1
ATOM 1206 C CA . ALA B 1 15 ? 21.609 9.508 7.016 1 59.19 15 ALA B CA 1
ATOM 1207 C C . ALA B 1 15 ? 21.328 8.617 5.809 1 59.19 15 ALA B C 1
ATOM 1209 O O . ALA B 1 15 ? 20.562 8.984 4.918 1 59.19 15 ALA B O 1
ATOM 1210 N N . THR B 1 16 ? 22.328 7.828 5.445 1 68.62 16 THR B N 1
ATOM 1211 C CA . THR B 1 16 ? 22.219 6.859 4.359 1 68.62 16 THR B CA 1
ATOM 1212 C C . THR B 1 16 ? 20.875 6.145 4.391 1 68.62 16 THR B C 1
ATOM 1214 O O . THR B 1 16 ? 20.422 5.723 5.457 1 68.62 16 THR B O 1
ATOM 1217 N N . GLN B 1 17 ? 20 6.375 3.574 1 87.31 17 GLN B N 1
ATOM 1218 C CA . GLN B 1 17 ? 18.672 5.789 3.375 1 87.31 17 GLN B CA 1
ATOM 1219 C C . GLN B 1 17 ? 18.734 4.633 2.383 1 87.31 17 GLN B C 1
ATOM 1221 O O . GLN B 1 17 ? 19.75 4.426 1.717 1 87.31 17 GLN B O 1
ATOM 1226 N N . ALA B 1 18 ? 17.828 3.74 2.582 1 94.31 18 ALA B N 1
ATOM 1227 C CA . ALA B 1 18 ? 17.703 2.59 1.689 1 94.31 18 ALA B CA 1
ATOM 1228 C C . ALA B 1 18 ? 16.312 2.516 1.065 1 94.31 18 ALA B C 1
ATOM 1230 O O . ALA B 1 18 ? 15.359 3.07 1.604 1 94.31 18 ALA B O 1
ATOM 1231 N N . ARG B 1 19 ? 16.266 1.868 -0.069 1 95.12 19 ARG B N 1
ATOM 1232 C CA . ARG B 1 19 ? 15.008 1.682 -0.78 1 95.12 19 ARG B CA 1
ATOM 1233 C C . ARG B 1 19 ? 14.867 0.246 -1.275 1 95.12 19 ARG B C 1
ATOM 1235 O O . ARG B 1 19 ? 15.867 -0.431 -1.526 1 95.12 19 ARG B O 1
ATOM 1242 N N . ILE B 1 20 ? 13.68 -0.227 -1.386 1 97.94 20 ILE B N 1
ATOM 1243 C CA . ILE B 1 20 ? 13.383 -1.507 -2.021 1 97.94 20 ILE B CA 1
ATOM 1244 C C . ILE B 1 20 ? 13.562 -1.388 -3.531 1 97.94 20 ILE B C 1
ATOM 1246 O O . ILE B 1 20 ? 13.047 -0.458 -4.156 1 97.94 20 ILE B O 1
ATOM 1250 N N . VAL B 1 21 ? 14.281 -2.33 -4.176 1 98.06 21 VAL B N 1
ATOM 1251 C CA . VAL B 1 21 ? 14.555 -2.227 -5.605 1 98.06 21 VAL B CA 1
ATOM 1252 C C . VAL B 1 21 ? 14.164 -3.529 -6.301 1 98.06 21 VAL B C 1
ATOM 1254 O O . VAL B 1 21 ? 14.406 -3.695 -7.5 1 98.06 21 VAL B O 1
ATOM 1257 N N . GLY B 1 22 ? 13.586 -4.477 -5.617 1 98.69 22 GLY B N 1
ATOM 1258 C CA . GLY B 1 22 ? 13.195 -5.762 -6.168 1 98.69 22 GLY B CA 1
ATOM 1259 C C . GLY B 1 22 ? 13.086 -6.852 -5.117 1 98.69 22 GLY B C 1
ATOM 1260 O O . GLY B 1 22 ? 12.828 -6.566 -3.945 1 98.69 22 GLY B O 1
ATOM 1261 N N . PHE B 1 23 ? 13.234 -8.078 -5.586 1 98.88 23 PHE B N 1
ATOM 1262 C CA . PHE B 1 23 ? 13.211 -9.211 -4.676 1 98.88 23 PHE B CA 1
ATOM 1263 C C . PHE B 1 23 ? 13.961 -10.398 -5.273 1 98.88 23 PHE B C 1
ATOM 1265 O O . PHE B 1 23 ? 14.266 -10.414 -6.469 1 98.88 23 PHE B O 1
ATOM 1272 N N . TYR B 1 24 ? 14.281 -11.289 -4.426 1 98.44 24 TYR B N 1
ATOM 1273 C CA . TYR B 1 24 ? 14.766 -12.609 -4.801 1 98.44 24 TYR B CA 1
ATOM 1274 C C . TYR B 1 24 ? 13.742 -13.688 -4.438 1 98.44 24 TYR B C 1
ATOM 1276 O O . TYR B 1 24 ? 13.109 -13.609 -3.383 1 98.44 24 TYR B O 1
ATOM 1284 N N . ALA B 1 25 ? 13.625 -14.648 -5.309 1 98.12 25 ALA B N 1
ATOM 1285 C CA . ALA B 1 25 ? 12.75 -15.805 -5.094 1 98.12 25 ALA B CA 1
ATOM 1286 C C . ALA B 1 25 ? 13.469 -17.109 -5.453 1 98.12 25 ALA B C 1
ATOM 1288 O O . ALA B 1 25 ? 14.469 -17.094 -6.176 1 98.12 25 ALA B O 1
ATOM 1289 N N . PRO B 1 26 ? 12.93 -18.203 -4.953 1 96.69 26 PRO B N 1
ATOM 1290 C CA . PRO B 1 26 ? 13.523 -19.453 -5.414 1 96.69 26 PRO B CA 1
ATOM 1291 C C . PRO B 1 26 ? 13.273 -19.719 -6.898 1 96.69 26 PRO B C 1
ATOM 1293 O O . PRO B 1 26 ? 12.266 -19.266 -7.445 1 96.69 26 PRO B O 1
ATOM 1296 N N . ASN B 1 27 ? 14.156 -20.453 -7.449 1 96.62 27 ASN B N 1
ATOM 1297 C CA . ASN B 1 27 ? 13.992 -20.859 -8.844 1 96.62 27 ASN B CA 1
ATOM 1298 C C . ASN B 1 27 ? 12.789 -21.766 -9.031 1 96.62 27 ASN B C 1
ATOM 1300 O O . ASN B 1 27 ? 12.109 -21.703 -10.047 1 96.62 27 ASN B O 1
ATOM 1304 N N . THR B 1 28 ? 12.586 -22.625 -8.086 1 96.88 28 THR B N 1
ATOM 1305 C CA . THR B 1 28 ? 11.445 -23.531 -8.086 1 96.88 28 THR B CA 1
ATOM 1306 C C . THR B 1 28 ? 10.695 -23.453 -6.762 1 96.88 28 THR B C 1
ATOM 1308 O O . THR B 1 28 ? 11.305 -23.312 -5.699 1 96.88 28 THR B O 1
ATOM 1311 N N . ALA B 1 29 ? 9.406 -23.594 -6.762 1 97.31 29 ALA B N 1
ATOM 1312 C CA . ALA B 1 29 ? 8.547 -23.641 -5.582 1 97.31 29 ALA B CA 1
ATOM 1313 C C . ALA B 1 29 ? 7.531 -24.781 -5.699 1 97.31 29 ALA B C 1
ATOM 1315 O O . ALA B 1 29 ? 6.945 -25 -6.762 1 97.31 29 ALA B O 1
ATOM 1316 N N . ALA B 1 30 ? 7.32 -25.469 -4.637 1 96.69 30 ALA B N 1
ATOM 1317 C CA . ALA B 1 30 ? 6.324 -26.531 -4.641 1 96.69 30 ALA B CA 1
ATOM 1318 C C . ALA B 1 30 ? 4.938 -26 -4.297 1 96.69 30 ALA B C 1
ATOM 1320 O O . ALA B 1 30 ? 4.805 -25.078 -3.486 1 96.69 30 ALA B O 1
ATOM 1321 N N . PRO B 1 31 ? 3.91 -26.625 -4.883 1 96.75 31 PRO B N 1
ATOM 1322 C CA . PRO B 1 31 ? 2.561 -26.266 -4.43 1 96.75 31 PRO B CA 1
ATOM 1323 C C . PRO B 1 31 ? 2.334 -26.594 -2.955 1 96.75 31 PRO B C 1
ATOM 1325 O O . PRO B 1 31 ? 2.975 -27.5 -2.408 1 96.75 31 PRO B O 1
ATOM 1328 N N . ASP B 1 32 ? 1.518 -25.766 -2.346 1 97.38 32 ASP B N 1
ATOM 1329 C CA . ASP B 1 32 ? 1.061 -25.938 -0.97 1 97.38 32 ASP B CA 1
ATOM 1330 C C . ASP B 1 32 ? 2.23 -25.875 0.009 1 97.38 32 ASP B C 1
ATOM 1332 O O . ASP B 1 32 ? 2.324 -26.688 0.929 1 97.38 32 ASP B O 1
ATOM 1336 N N . THR B 1 33 ? 3.129 -25.016 -0.235 1 96.38 33 THR B N 1
ATOM 1337 C CA . THR B 1 33 ? 4.273 -24.781 0.64 1 96.38 33 THR B CA 1
ATOM 1338 C C . THR B 1 33 ? 4.504 -23.297 0.851 1 96.38 33 THR B C 1
ATOM 1340 O O . THR B 1 33 ? 4.012 -22.469 0.08 1 96.38 33 THR B O 1
ATOM 1343 N N . ASP B 1 34 ? 5.203 -23.016 1.947 1 96.69 34 ASP B N 1
ATOM 1344 C CA . ASP B 1 34 ? 5.707 -21.672 2.158 1 96.69 34 ASP B CA 1
ATOM 1345 C C . ASP B 1 34 ? 7.051 -21.469 1.459 1 96.69 34 ASP B C 1
ATOM 1347 O O . ASP B 1 34 ? 7.906 -22.344 1.48 1 96.69 34 ASP B O 1
ATOM 1351 N N . VAL B 1 35 ? 7.105 -20.359 0.866 1 95.69 35 VAL B N 1
ATOM 1352 C CA . VAL B 1 35 ? 8.305 -19.984 0.115 1 95.69 35 VAL B CA 1
ATOM 1353 C C . VAL B 1 35 ? 8.883 -18.688 0.671 1 95.69 35 VAL B C 1
ATOM 1355 O O . VAL B 1 35 ? 8.141 -17.734 0.923 1 95.69 35 VAL B O 1
ATOM 1358 N N . LYS B 1 36 ? 10.172 -18.703 0.845 1 96.56 36 LYS B N 1
ATOM 1359 C CA . LYS B 1 36 ? 10.859 -17.516 1.322 1 96.56 36 LYS B CA 1
ATOM 1360 C C . LYS B 1 36 ? 11.133 -16.547 0.176 1 96.56 36 LYS B C 1
ATOM 1362 O O . LYS B 1 36 ? 11.711 -16.922 -0.844 1 96.56 36 LYS B O 1
ATOM 1367 N N . ILE B 1 37 ? 10.758 -15.312 0.313 1 98.19 37 ILE B N 1
ATOM 1368 C CA . ILE B 1 37 ? 11.102 -14.188 -0.554 1 98.19 37 ILE B CA 1
ATOM 1369 C C . ILE B 1 37 ? 12.062 -13.25 0.173 1 98.19 37 ILE B C 1
ATOM 1371 O O . ILE B 1 37 ? 11.883 -12.961 1.356 1 98.19 37 ILE B O 1
ATOM 1375 N N . LEU B 1 38 ? 13.078 -12.867 -0.498 1 98.44 38 LEU B N 1
ATOM 1376 C CA . LEU B 1 38 ? 13.93 -11.797 -0.004 1 98.44 38 LEU B CA 1
ATOM 1377 C C . LEU B 1 38 ? 13.648 -10.492 -0.746 1 98.44 38 LEU B C 1
ATOM 1379 O O . LEU B 1 38 ? 13.961 -10.367 -1.933 1 98.44 38 LEU B O 1
ATOM 1383 N N . ILE B 1 39 ? 13.062 -9.57 -0.07 1 98.88 39 ILE B N 1
ATOM 1384 C CA . ILE B 1 39 ? 12.852 -8.242 -0.629 1 98.88 39 ILE B CA 1
ATOM 1385 C C . ILE B 1 39 ? 14.156 -7.449 -0.587 1 98.88 39 ILE B C 1
ATOM 1387 O O . ILE B 1 39 ? 14.734 -7.246 0.484 1 98.88 39 ILE B O 1
ATOM 1391 N N . GLN B 1 40 ? 14.531 -7.055 -1.753 1 98.69 40 GLN B N 1
ATOM 1392 C CA . GLN B 1 40 ? 15.867 -6.488 -1.92 1 98.69 40 GLN B CA 1
ATOM 1393 C C . GLN B 1 40 ? 15.875 -4.992 -1.615 1 98.69 40 GLN B C 1
ATOM 1395 O O . GLN B 1 40 ? 15.039 -4.246 -2.131 1 98.69 40 GLN B O 1
ATOM 1400 N N . THR B 1 41 ? 16.797 -4.617 -0.804 1 97.75 41 THR B N 1
ATOM 1401 C CA . THR B 1 41 ? 17 -3.205 -0.502 1 97.75 41 THR B CA 1
ATOM 1402 C C . THR B 1 41 ? 18.391 -2.748 -0.941 1 97.75 41 THR B C 1
ATOM 1404 O O . THR B 1 41 ? 19.281 -3.57 -1.139 1 97.75 41 THR B O 1
ATOM 1407 N N . GLN B 1 42 ? 18.5 -1.505 -1.242 1 95.75 42 GLN B N 1
ATOM 1408 C CA . GLN B 1 42 ? 19.781 -0.897 -1.602 1 95.75 42 GLN B CA 1
ATOM 1409 C C . GLN B 1 42 ? 19.891 0.52 -1.046 1 95.75 42 GLN B C 1
ATOM 1411 O O . GLN B 1 42 ? 18.875 1.168 -0.777 1 95.75 42 GLN B O 1
ATOM 1416 N N . GLY B 1 43 ? 21.094 0.967 -0.936 1 92.44 43 GLY B N 1
ATOM 1417 C CA . GLY B 1 43 ? 21.312 2.342 -0.515 1 92.44 43 GLY B CA 1
ATOM 1418 C C . GLY B 1 43 ? 20.656 3.359 -1.436 1 92.44 43 GLY B C 1
ATOM 1419 O O . GLY B 1 43 ? 2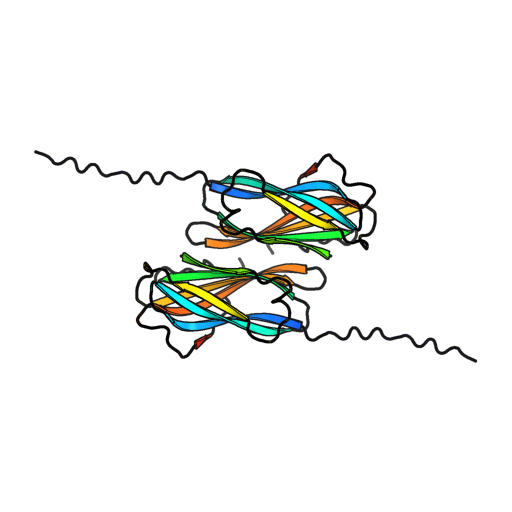0.609 3.16 -2.65 1 92.44 43 GLY B O 1
ATOM 1420 N N . PHE B 1 44 ? 20.172 4.359 -0.799 1 89.12 44 PHE B N 1
ATOM 1421 C CA . PHE B 1 44 ? 19.484 5.41 -1.546 1 89.12 44 PHE B CA 1
ATOM 1422 C C . PHE B 1 44 ? 19.656 6.758 -0.856 1 89.12 44 PHE B C 1
ATOM 1424 O O . PHE B 1 44 ? 19.844 6.82 0.359 1 89.12 44 PHE B O 1
ATOM 1431 N N . SER B 1 45 ? 19.672 7.82 -1.564 1 83 45 SER B N 1
ATOM 1432 C CA . SER B 1 45 ? 19.984 9.156 -1.052 1 83 45 SER B CA 1
ATOM 1433 C C . SER B 1 45 ? 18.781 9.766 -0.349 1 83 45 SER B C 1
ATOM 1435 O O . SER B 1 45 ? 18.922 10.672 0.475 1 83 45 SER B O 1
ATOM 1437 N N . GLN B 1 46 ? 17.578 9.258 -0.669 1 84.44 46 GLN B N 1
ATOM 1438 C CA . GLN B 1 46 ? 16.375 9.859 -0.112 1 84.44 46 GLN B CA 1
ATOM 1439 C C . GLN B 1 46 ? 15.68 8.898 0.846 1 84.44 46 GLN B C 1
ATOM 1441 O O . GLN B 1 46 ? 15.789 7.68 0.708 1 84.44 46 GLN B O 1
ATOM 1446 N N . SER B 1 47 ? 14.992 9.602 1.766 1 87.5 47 SER B N 1
ATOM 1447 C CA . SER B 1 47 ? 14.188 8.797 2.676 1 87.5 47 SER B CA 1
ATOM 1448 C C . SER B 1 47 ? 12.992 8.18 1.954 1 87.5 47 SER B C 1
ATOM 1450 O O . SER B 1 47 ? 12.375 8.82 1.103 1 87.5 47 SER B O 1
ATOM 1452 N N . ILE B 1 48 ? 12.773 6.938 2.242 1 93.88 48 ILE B N 1
ATOM 1453 C CA . ILE B 1 48 ? 11.641 6.211 1.673 1 93.88 48 ILE B CA 1
ATOM 1454 C C . ILE B 1 48 ? 10.812 5.578 2.791 1 93.88 48 ILE B C 1
ATOM 1456 O O . ILE B 1 48 ? 11.367 4.941 3.691 1 93.88 48 ILE B O 1
ATOM 1460 N N . GLU B 1 49 ? 9.578 5.906 2.855 1 96.56 49 GLU B N 1
ATOM 1461 C CA . GLU B 1 49 ? 8.656 5.141 3.688 1 96.56 49 GLU B CA 1
ATOM 1462 C C . GLU B 1 49 ? 8.008 4.008 2.896 1 96.56 49 GLU B C 1
ATOM 1464 O O . GLU B 1 49 ? 7.16 4.254 2.031 1 96.56 49 GLU B O 1
ATOM 1469 N N . ASP B 1 50 ? 8.422 2.797 3.188 1 98.25 50 ASP B N 1
ATOM 1470 C CA . ASP B 1 50 ? 7.82 1.635 2.545 1 98.25 50 ASP B CA 1
ATOM 1471 C C . ASP B 1 50 ? 6.512 1.245 3.23 1 98.25 50 ASP B C 1
ATOM 1473 O O . ASP B 1 50 ? 6.453 1.141 4.457 1 98.25 50 ASP B O 1
ATOM 1477 N N . VAL B 1 51 ? 5.48 1.042 2.443 1 98.81 51 VAL B N 1
ATOM 1478 C CA . VAL B 1 51 ? 4.172 0.81 3.041 1 98.81 51 VAL B CA 1
ATOM 1479 C C . VAL B 1 51 ? 3.816 -0.672 2.947 1 98.81 51 VAL B C 1
ATOM 1481 O O . VAL B 1 51 ? 3.5 -1.307 3.957 1 98.81 51 VAL B O 1
ATOM 1484 N N . ALA B 1 52 ? 3.883 -1.251 1.795 1 98.88 52 ALA B N 1
ATOM 1485 C CA . ALA B 1 52 ? 3.527 -2.656 1.621 1 98.88 52 ALA B CA 1
ATOM 1486 C C . ALA B 1 52 ? 4.059 -3.197 0.296 1 98.88 52 ALA B C 1
ATOM 1488 O O . ALA B 1 52 ? 4.324 -2.43 -0.631 1 98.88 52 ALA B O 1
ATOM 1489 N N . VAL B 1 53 ? 4.23 -4.426 0.181 1 98.94 53 VAL B N 1
ATOM 1490 C CA . VAL B 1 53 ? 4.422 -5.16 -1.065 1 98.94 53 VAL B CA 1
ATOM 1491 C C . VAL B 1 53 ? 3.43 -6.32 -1.136 1 98.94 53 VAL B C 1
ATOM 1493 O O . VAL B 1 53 ? 3.32 -7.109 -0.194 1 98.94 53 VAL B O 1
ATOM 1496 N N . SER B 1 54 ? 2.695 -6.457 -2.168 1 98.94 54 SER B N 1
ATOM 1497 C CA . SER B 1 54 ? 1.829 -7.598 -2.436 1 98.94 54 SER B CA 1
ATOM 1498 C C . SER B 1 54 ? 2.402 -8.484 -3.539 1 98.94 54 SER B C 1
ATOM 1500 O O . SER B 1 54 ? 2.836 -7.98 -4.578 1 98.94 54 SER B O 1
ATOM 1502 N N . PHE B 1 55 ? 2.34 -9.773 -3.33 1 98.94 55 PHE B N 1
ATOM 1503 C CA . PHE B 1 55 ? 2.908 -10.727 -4.273 1 98.94 55 PHE B CA 1
ATOM 1504 C C . PHE B 1 55 ? 1.818 -11.602 -4.887 1 98.94 55 PHE B C 1
ATOM 1506 O O . PHE B 1 55 ? 0.888 -12.016 -4.191 1 98.94 55 PHE B O 1
ATOM 1513 N N . GLY B 1 56 ? 1.989 -11.914 -6.164 1 98.88 56 GLY B N 1
ATOM 1514 C CA . GLY B 1 56 ? 1.126 -12.859 -6.859 1 98.88 56 GLY B CA 1
ATOM 1515 C C . GLY B 1 56 ? 1.868 -13.711 -7.867 1 98.88 56 GLY B C 1
ATOM 1516 O O . GLY B 1 56 ? 3.035 -13.453 -8.172 1 98.88 56 GLY B O 1
ATOM 1517 N N . ILE B 1 57 ? 1.18 -14.781 -8.352 1 98.81 57 ILE B N 1
ATOM 1518 C CA . ILE B 1 57 ? 1.769 -15.656 -9.359 1 98.81 57 ILE B CA 1
ATOM 1519 C C . ILE B 1 57 ? 0.763 -15.891 -10.484 1 98.81 57 ILE B C 1
ATOM 1521 O O . ILE B 1 57 ? -0.449 -15.859 -10.258 1 98.81 57 ILE B O 1
ATOM 1525 N N . SER B 1 58 ? 1.282 -16.109 -11.617 1 98.62 58 SER B N 1
ATOM 1526 C CA . SER B 1 58 ? 0.531 -16.531 -12.797 1 98.62 58 SER B CA 1
ATOM 1527 C C . SER B 1 58 ? 1.329 -17.516 -13.641 1 98.62 58 SER B C 1
ATOM 1529 O O . SER B 1 58 ? 2.543 -17.359 -13.797 1 98.62 58 SER B O 1
ATOM 1531 N N . PRO B 1 59 ? 0.612 -18.484 -14.195 1 98.56 59 PRO B N 1
ATOM 1532 C CA . PRO B 1 59 ? 1.325 -19.25 -15.219 1 98.56 59 PRO B CA 1
ATOM 1533 C C . PRO B 1 59 ? 1.922 -18.359 -16.312 1 98.56 59 PRO B C 1
ATOM 1535 O O . PRO B 1 59 ? 1.303 -17.359 -16.719 1 98.56 59 PRO B O 1
ATOM 1538 N N . LYS B 1 60 ? 3.098 -18.766 -16.703 1 98.5 60 LYS B N 1
ATOM 1539 C CA . LYS B 1 60 ? 3.836 -17.906 -17.625 1 98.5 60 LYS B CA 1
ATOM 1540 C C . LYS B 1 60 ? 3.029 -17.641 -18.891 1 98.5 60 LYS B C 1
ATOM 1542 O O . LYS B 1 60 ? 3.049 -16.516 -19.422 1 98.5 60 LYS B O 1
ATOM 1547 N N . ASP B 1 61 ? 2.244 -18.516 -19.391 1 97.75 61 ASP B N 1
ATOM 1548 C CA . ASP B 1 61 ? 1.555 -18.406 -20.672 1 97.75 61 ASP B CA 1
ATOM 1549 C C . ASP B 1 61 ? 0.368 -17.453 -20.578 1 97.75 61 ASP B C 1
ATOM 1551 O O . ASP B 1 61 ? -0.123 -16.953 -21.594 1 97.75 61 ASP B O 1
ATOM 1555 N N . THR B 1 62 ? -0.108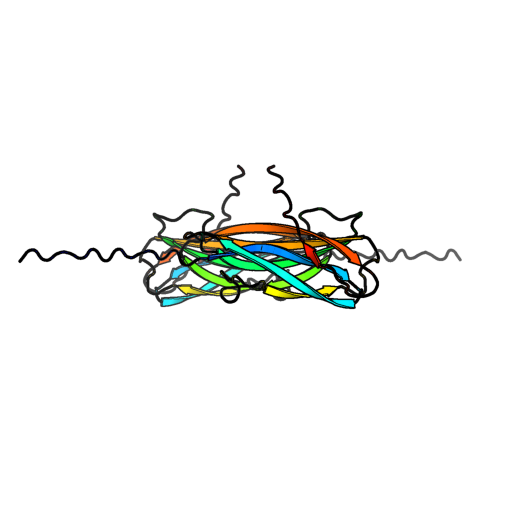 -17.141 -19.375 1 97.31 62 THR B N 1
ATOM 1556 C CA . THR B 1 62 ? -1.269 -16.266 -19.219 1 97.31 62 THR B CA 1
ATOM 1557 C C . THR B 1 62 ? -0.897 -15.016 -18.422 1 97.31 62 THR B C 1
ATOM 1559 O O . THR B 1 62 ? -1.733 -14.133 -18.219 1 97.31 62 THR B O 1
ATOM 1562 N N . ALA B 1 63 ? 0.327 -15.008 -17.984 1 97.56 63 ALA B N 1
ATOM 1563 C CA . ALA B 1 63 ? 0.766 -13.898 -17.156 1 97.56 63 ALA B CA 1
ATOM 1564 C C . ALA B 1 63 ? 0.769 -12.586 -17.938 1 97.56 63 ALA B C 1
ATOM 1566 O O . ALA B 1 63 ? 1.11 -12.57 -19.125 1 97.56 63 ALA B O 1
ATOM 1567 N N . ARG B 1 64 ? 0.322 -11.523 -17.297 1 96.88 64 ARG B N 1
ATOM 1568 C CA . ARG B 1 64 ? 0.494 -10.148 -17.766 1 96.88 64 ARG B CA 1
ATOM 1569 C C . ARG B 1 64 ? 1.381 -9.352 -16.812 1 96.88 64 ARG B C 1
ATOM 1571 O O . ARG B 1 64 ? 1.063 -9.219 -15.625 1 96.88 64 ARG B O 1
ATOM 1578 N N . LEU B 1 65 ? 2.463 -8.844 -17.359 1 97.81 65 LEU B N 1
ATOM 1579 C CA . LEU B 1 65 ? 3.32 -8.039 -16.5 1 97.81 65 LEU B CA 1
ATOM 1580 C C . LEU B 1 65 ? 2.564 -6.824 -15.969 1 97.81 65 LEU B C 1
ATOM 1582 O O . LEU B 1 65 ? 1.845 -6.156 -16.703 1 97.81 65 LEU B O 1
ATOM 1586 N N . GLY B 1 66 ? 2.637 -6.613 -14.719 1 97.94 66 GLY B N 1
ATOM 1587 C CA . GLY B 1 66 ? 1.931 -5.523 -14.062 1 97.94 66 GLY B CA 1
ATOM 1588 C C . GLY B 1 66 ? 0.656 -5.969 -13.367 1 97.94 66 GLY B C 1
ATOM 1589 O O . GLY B 1 66 ? 0.047 -5.203 -12.617 1 97.94 66 GLY B O 1
ATOM 1590 N N . SER B 1 67 ? 0.224 -7.117 -13.633 1 98.19 67 SER B N 1
ATOM 1591 C CA . SER B 1 67 ? -0.897 -7.746 -12.938 1 98.19 67 SER B CA 1
ATOM 1592 C C . SER B 1 67 ? -0.436 -8.945 -12.117 1 98.19 67 SER B C 1
ATOM 1594 O O . SER B 1 67 ? 0.219 -9.852 -12.633 1 98.19 67 SER B O 1
ATOM 1596 N N . LEU B 1 68 ? -0.844 -9.086 -10.914 1 98.75 68 LEU B N 1
ATOM 1597 C CA . LEU B 1 68 ? -0.216 -10.016 -9.977 1 98.75 68 LEU B CA 1
ATOM 1598 C C . LEU B 1 68 ? -0.761 -11.43 -10.156 1 98.75 68 LEU B C 1
ATOM 1600 O O . LEU B 1 68 ? -0.122 -12.398 -9.75 1 98.75 68 LEU B O 1
ATOM 1604 N N . GLY B 1 69 ? -1.973 -11.555 -10.773 1 98 69 GLY B N 1
ATOM 1605 C CA . GLY B 1 69 ? -2.605 -12.859 -10.852 1 98 69 GLY B CA 1
ATOM 1606 C C . GLY B 1 69 ? -3.123 -13.352 -9.516 1 98 69 GLY B C 1
ATOM 1607 O O . GLY B 1 69 ? -3.84 -12.633 -8.82 1 98 69 GLY B O 1
ATOM 1608 N N . THR B 1 70 ? -2.826 -14.594 -9.141 1 97.81 70 THR B N 1
ATOM 1609 C CA . THR B 1 70 ? -3.236 -15.156 -7.863 1 97.81 70 THR B CA 1
ATOM 1610 C C . THR B 1 70 ? -2.426 -14.547 -6.719 1 97.81 70 THR B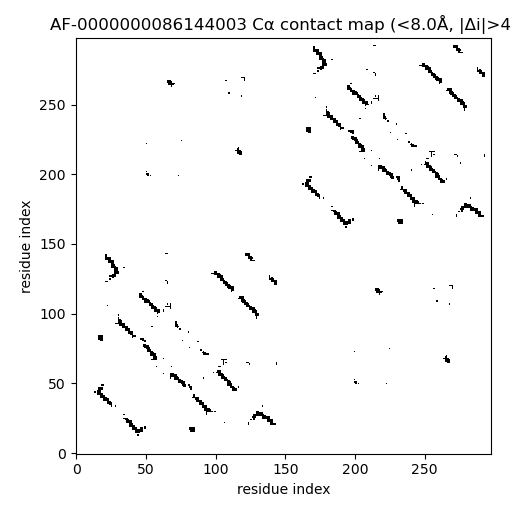 C 1
ATOM 1612 O O . THR B 1 70 ? -1.204 -14.695 -6.672 1 97.81 70 THR B O 1
ATOM 1615 N N . LEU B 1 71 ? -3.096 -13.898 -5.82 1 98.19 71 LEU B N 1
ATOM 1616 C CA . LEU B 1 71 ? -2.418 -13.305 -4.672 1 98.19 71 LEU B CA 1
ATOM 1617 C C . LEU B 1 71 ? -1.868 -14.391 -3.752 1 98.19 71 LEU B C 1
ATOM 1619 O O . LEU B 1 71 ? -2.584 -15.328 -3.396 1 98.19 71 LEU B O 1
ATOM 1623 N N . ILE B 1 72 ? -0.625 -14.203 -3.373 1 98.56 72 ILE B N 1
ATOM 1624 C CA . ILE B 1 72 ? -0.048 -15.258 -2.547 1 98.56 72 ILE B CA 1
ATOM 1625 C C . ILE B 1 72 ? 0.481 -14.664 -1.244 1 98.56 72 ILE B C 1
ATOM 1627 O O . ILE B 1 72 ? 0.952 -15.391 -0.368 1 98.56 72 ILE B O 1
ATOM 1631 N N . GLY B 1 73 ? 0.455 -13.367 -1.075 1 98.06 73 GLY B N 1
ATOM 1632 C CA . GLY B 1 73 ? 0.832 -12.758 0.19 1 98.06 73 GLY B CA 1
ATOM 1633 C C . GLY B 1 73 ? 1.065 -11.258 0.085 1 98.06 73 GLY B C 1
ATOM 1634 O O . GLY B 1 73 ? 1.365 -10.75 -0.996 1 98.06 73 GLY B O 1
ATOM 1635 N N . THR B 1 74 ? 0.882 -10.602 1.134 1 98.62 74 THR B N 1
ATOM 1636 C CA . THR B 1 74 ? 1.219 -9.188 1.294 1 98.62 74 THR B CA 1
ATOM 1637 C C . THR B 1 74 ? 2.092 -8.977 2.527 1 98.62 74 THR B C 1
ATOM 1639 O O . THR B 1 74 ? 1.824 -9.547 3.588 1 98.62 74 THR B O 1
ATOM 1642 N N . LYS B 1 75 ? 3.141 -8.289 2.332 1 98.75 75 LYS B N 1
ATOM 1643 C CA . LYS B 1 75 ? 3.963 -7.852 3.457 1 98.75 75 LYS B CA 1
ATOM 1644 C C . LYS B 1 75 ? 3.676 -6.398 3.82 1 98.75 75 LYS B C 1
ATOM 1646 O O . LYS B 1 75 ? 3.988 -5.488 3.049 1 98.75 75 LYS B O 1
ATOM 1651 N N . GLU B 1 76 ? 3.111 -6.219 4.953 1 98.12 76 GLU B N 1
ATOM 1652 C CA . GLU B 1 76 ? 3.076 -4.875 5.523 1 98.12 76 GLU B CA 1
ATOM 1653 C C . GLU B 1 76 ? 4.461 -4.438 5.992 1 98.12 76 GLU B C 1
ATOM 1655 O O . GLU B 1 76 ? 5.117 -5.148 6.758 1 98.12 76 GLU B O 1
ATOM 1660 N N . LEU B 1 77 ? 4.957 -3.363 5.477 1 98.5 77 LEU B N 1
ATOM 1661 C CA . LEU B 1 77 ? 6.312 -2.93 5.812 1 98.5 77 LEU B CA 1
ATOM 1662 C C . LEU B 1 77 ? 6.289 -1.907 6.941 1 98.5 77 LEU B C 1
ATOM 1664 O O . LEU B 1 77 ? 6.27 -2.277 8.117 1 98.5 77 LEU B O 1
ATOM 1668 N N . GLY B 1 78 ? 5.906 -0.655 6.617 1 96.62 78 GLY B N 1
ATOM 1669 C CA . GLY B 1 78 ? 5.895 0.361 7.656 1 96.62 78 GLY B CA 1
ATOM 1670 C C . GLY B 1 78 ? 7.281 0.804 8.078 1 96.62 78 GLY B C 1
ATOM 1671 O O . GLY B 1 78 ? 8.266 0.505 7.398 1 96.62 78 GLY B O 1
ATOM 1672 N N . GLN B 1 79 ? 7.309 1.497 9.195 1 92.69 79 GLN B N 1
ATOM 1673 C CA . GLN B 1 79 ? 8.547 2.117 9.656 1 92.69 79 GLN B CA 1
ATOM 1674 C C . GLN B 1 79 ? 9.609 1.065 9.969 1 92.69 79 GLN B C 1
ATOM 1676 O O . GLN B 1 79 ? 10.797 1.295 9.742 1 92.69 79 GLN B O 1
ATOM 1681 N N . ASP B 1 80 ? 9.203 -0.154 10.391 1 94.81 80 ASP B N 1
ATOM 1682 C CA . ASP B 1 80 ? 10.133 -1.197 10.82 1 94.81 80 ASP B CA 1
ATOM 1683 C C . ASP B 1 80 ? 10.93 -1.742 9.641 1 94.81 80 ASP B C 1
ATOM 1685 O O . ASP B 1 80 ? 12.008 -2.311 9.82 1 94.81 80 ASP B O 1
ATOM 1689 N N . PHE B 1 81 ? 10.414 -1.553 8.508 1 97.06 81 PHE B N 1
ATOM 1690 C CA . PHE B 1 81 ? 11.062 -2.156 7.348 1 97.06 81 PHE B CA 1
ATOM 1691 C C . PHE B 1 81 ? 11.43 -1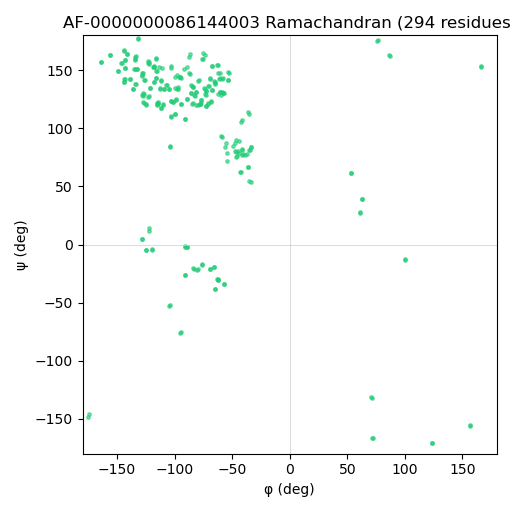.093 6.32 1 97.06 81 PHE B C 1
ATOM 1693 O O . PHE B 1 81 ? 11.703 -1.411 5.16 1 97.06 81 PHE B O 1
ATOM 1700 N N . SER B 1 82 ? 11.383 0.124 6.723 1 96.06 82 SER B N 1
ATOM 1701 C CA . SER B 1 82 ? 11.797 1.219 5.852 1 96.06 82 SER B CA 1
ATOM 1702 C C . SER B 1 82 ? 13.242 1.614 6.105 1 96.06 82 SER B C 1
ATOM 1704 O O . SER B 1 82 ? 13.727 1.526 7.238 1 96.06 82 SER B O 1
ATOM 1706 N N . ASN B 1 83 ? 13.977 1.989 5.055 1 93.88 83 ASN B N 1
ATOM 1707 C CA . ASN B 1 83 ? 15.344 2.514 5.117 1 93.88 83 ASN B CA 1
ATOM 1708 C C . ASN B 1 83 ? 16.297 1.501 5.73 1 93.88 83 ASN B C 1
ATOM 1710 O O . ASN B 1 83 ? 17.219 1.875 6.469 1 93.88 83 ASN B O 1
ATOM 1714 N N . THR B 1 84 ? 15.992 0.267 5.582 1 93.31 84 THR B N 1
ATOM 1715 C CA . THR B 1 84 ? 16.891 -0.778 6.051 1 93.31 84 THR B CA 1
ATOM 1716 C C . THR B 1 84 ? 17.781 -1.283 4.914 1 93.31 84 THR B C 1
ATOM 1718 O O . THR B 1 84 ? 17.297 -1.453 3.787 1 93.31 84 THR B O 1
ATOM 1721 N N . PHE B 1 85 ? 19 -1.607 5.219 1 93.44 85 PHE B N 1
ATOM 1722 C CA . PHE B 1 85 ? 19.953 -2.014 4.195 1 93.44 85 PHE B CA 1
ATOM 1723 C C . PHE B 1 85 ? 19.922 -3.523 3.99 1 93.44 85 PHE B C 1
ATOM 1725 O O . PHE B 1 85 ? 20.328 -4.023 2.938 1 93.44 85 PHE B O 1
ATOM 1732 N N . GLU B 1 86 ? 19.531 -4.172 5.023 1 95.94 86 GLU B N 1
ATOM 1733 C CA . GLU B 1 86 ? 19.438 -5.621 4.895 1 95.94 86 GLU B CA 1
ATOM 1734 C C . GLU B 1 86 ? 18.156 -6.023 4.168 1 95.94 86 GLU B C 1
ATOM 1736 O O . GLU B 1 86 ? 17.094 -5.426 4.379 1 95.94 86 GLU B O 1
ATOM 1741 N N . ASN B 1 87 ? 18.312 -7.02 3.35 1 98.06 87 ASN B N 1
ATOM 1742 C CA . ASN B 1 87 ? 17.109 -7.547 2.711 1 98.06 87 ASN B CA 1
ATOM 1743 C C . ASN B 1 87 ? 16.047 -7.902 3.738 1 98.06 87 ASN B C 1
ATOM 1745 O O . ASN B 1 87 ? 16.359 -8.312 4.855 1 98.06 87 ASN B O 1
ATOM 1749 N N . ILE B 1 88 ? 14.859 -7.77 3.367 1 98.69 88 ILE B N 1
ATOM 1750 C CA . ILE B 1 88 ? 13.719 -8.086 4.219 1 98.69 88 ILE B CA 1
ATOM 1751 C C . ILE B 1 88 ? 13.18 -9.469 3.867 1 98.69 88 ILE B C 1
ATOM 1753 O O . ILE B 1 88 ? 12.852 -9.734 2.711 1 98.69 88 ILE B O 1
ATOM 1757 N N . THR B 1 89 ? 13.094 -10.305 4.852 1 98.25 89 THR B N 1
ATOM 1758 C CA . THR B 1 89 ? 12.562 -11.641 4.641 1 98.25 89 THR B CA 1
ATOM 1759 C C . THR B 1 89 ? 11.039 -11.641 4.715 1 98.25 89 THR B C 1
ATOM 1761 O O . THR B 1 89 ? 10.453 -11.008 5.598 1 98.25 89 THR B O 1
ATOM 1764 N N . HIS B 1 90 ? 10.398 -12.32 3.805 1 98.44 90 HIS B N 1
ATOM 1765 C CA . HIS B 1 90 ? 8.961 -12.539 3.805 1 98.44 90 HIS B CA 1
ATOM 1766 C C . HIS B 1 90 ? 8.609 -13.922 3.277 1 98.44 90 HIS B C 1
ATOM 1768 O O . HIS B 1 90 ? 9.219 -14.398 2.316 1 98.44 90 HIS B O 1
ATOM 1774 N N . PHE B 1 91 ? 7.66 -14.547 3.891 1 98.25 91 PHE B N 1
ATOM 1775 C CA . PHE B 1 91 ? 7.176 -15.828 3.402 1 98.25 91 PHE B CA 1
ATOM 1776 C C . PHE B 1 91 ? 5.828 -15.68 2.713 1 98.25 91 PHE B C 1
ATOM 1778 O O . PHE B 1 91 ? 4.938 -14.992 3.221 1 98.25 91 PHE B O 1
ATOM 1785 N N . VAL B 1 92 ? 5.719 -16.281 1.604 1 98.25 92 VAL B N 1
ATOM 1786 C CA . VAL B 1 92 ? 4.449 -16.375 0.894 1 98.25 92 VAL B CA 1
ATOM 1787 C C . VAL B 1 92 ? 4.016 -17.844 0.801 1 98.25 92 VAL B C 1
ATOM 1789 O O . VAL B 1 92 ? 4.848 -18.75 0.894 1 98.25 92 VAL B O 1
ATOM 1792 N N . HIS B 1 93 ? 2.746 -18.031 0.569 1 98.06 93 HIS B N 1
ATOM 1793 C CA . HIS B 1 93 ? 2.221 -19.391 0.445 1 98.06 93 HIS B CA 1
ATOM 1794 C C . HIS B 1 93 ? 1.817 -19.688 -0.993 1 98.06 93 HIS B C 1
ATOM 1796 O O . HIS B 1 93 ? 0.974 -19 -1.567 1 98.06 93 HIS B O 1
ATOM 1802 N N . ILE B 1 94 ? 2.443 -20.703 -1.577 1 98.5 94 ILE B N 1
ATOM 1803 C CA . ILE B 1 94 ? 2.041 -21.172 -2.896 1 98.5 94 ILE B CA 1
ATOM 1804 C C . ILE B 1 94 ? 0.784 -22.031 -2.773 1 98.5 94 ILE B C 1
ATOM 1806 O O . ILE B 1 94 ? 0.775 -23.031 -2.059 1 98.5 94 ILE B O 1
ATOM 1810 N N . PRO B 1 95 ? -0.215 -21.609 -3.439 1 98.31 95 PRO B N 1
ATOM 1811 C CA . PRO B 1 95 ? -1.444 -22.391 -3.289 1 98.31 95 PRO B CA 1
ATOM 1812 C C . PRO B 1 95 ? -1.296 -23.828 -3.789 1 98.31 95 PRO B C 1
ATOM 1814 O O . PRO B 1 95 ? -0.517 -24.078 -4.711 1 98.31 95 PRO B O 1
ATOM 1817 N N . SER B 1 96 ? -2.088 -24.766 -3.266 1 97.81 96 SER B N 1
ATOM 1818 C CA . SER B 1 96 ? -2.084 -26.172 -3.689 1 97.81 96 SER B CA 1
ATOM 1819 C C . SER B 1 96 ? -2.568 -26.312 -5.129 1 97.81 96 SER B C 1
ATOM 1821 O O . SER B 1 96 ? -2.264 -27.297 -5.797 1 97.81 96 SER B O 1
ATOM 1823 N N . THR B 1 97 ? -3.273 -25.266 -5.594 1 97.56 97 THR B N 1
ATOM 1824 C CA . THR B 1 97 ? -3.875 -25.312 -6.922 1 97.56 97 THR B CA 1
ATOM 1825 C C . THR B 1 97 ? -2.916 -24.75 -7.969 1 97.56 97 THR B C 1
ATOM 1827 O O . THR B 1 97 ? -3.254 -24.688 -9.156 1 97.56 97 THR B O 1
ATOM 1830 N N . ALA B 1 98 ? -1.764 -24.297 -7.547 1 97.94 98 ALA B N 1
ATOM 1831 C CA . ALA B 1 98 ? -0.823 -23.734 -8.516 1 97.94 98 ALA B CA 1
ATOM 1832 C C . ALA B 1 98 ? -0.464 -24.75 -9.586 1 97.94 98 ALA B C 1
ATOM 1834 O O . ALA B 1 98 ? -0.082 -25.891 -9.273 1 97.94 98 ALA B O 1
ATOM 1835 N N . LYS B 1 99 ? -0.554 -24.312 -10.812 1 96.06 99 LYS B N 1
ATOM 1836 C CA . LYS B 1 99 ? -0.251 -25.188 -11.945 1 96.06 99 LYS B CA 1
ATOM 1837 C C . LYS B 1 99 ? 1.251 -25.422 -12.07 1 96.06 99 LYS B C 1
ATOM 1839 O O . LYS B 1 99 ? 2.033 -24.469 -12.109 1 96.06 99 LYS B O 1
ATOM 1844 N N . PRO B 1 100 ? 1.613 -26.703 -12.164 1 97.56 100 PRO B N 1
ATOM 1845 C CA . PRO B 1 100 ? 3.035 -26.984 -12.383 1 97.56 100 PRO B CA 1
ATOM 1846 C C . PRO B 1 100 ? 3.551 -26.391 -13.703 1 97.56 100 PRO B C 1
ATOM 1848 O O . PRO B 1 100 ? 2.832 -26.391 -14.703 1 97.56 100 PRO B O 1
ATOM 1851 N N . GLY B 1 101 ? 4.84 -25.891 -13.617 1 98.25 101 GLY B N 1
ATOM 1852 C CA . GLY B 1 101 ? 5.473 -25.391 -14.82 1 98.25 101 GLY B CA 1
ATOM 1853 C C . GLY B 1 101 ? 5.945 -23.953 -14.68 1 98.25 101 GLY B C 1
ATOM 1854 O O . GLY B 1 101 ? 6.023 -23.422 -13.57 1 98.25 101 GLY B O 1
ATOM 1855 N N . PRO B 1 102 ? 6.375 -23.359 -15.891 1 98.5 102 PRO B N 1
ATOM 1856 C CA . PRO B 1 102 ? 6.863 -21.984 -15.875 1 98.5 102 PRO B CA 1
ATOM 1857 C C . PRO B 1 102 ? 5.836 -21 -15.312 1 98.5 102 PRO B C 1
ATOM 1859 O O . PRO B 1 102 ? 4.664 -21.047 -15.688 1 98.5 102 PRO B O 1
ATOM 1862 N N . THR B 1 103 ? 6.293 -20.219 -14.406 1 98.62 103 THR B N 1
ATOM 1863 C CA . THR B 1 103 ? 5.449 -19.297 -13.648 1 98.62 103 THR B CA 1
ATOM 1864 C C . THR B 1 103 ? 6.129 -17.953 -13.469 1 98.62 103 THR B C 1
ATOM 1866 O O . THR B 1 103 ? 7.352 -17.875 -13.328 1 98.62 103 THR B O 1
ATOM 1869 N N . ILE B 1 104 ? 5.336 -16.906 -13.531 1 98.75 104 ILE B N 1
ATOM 1870 C CA . ILE B 1 104 ? 5.84 -15.578 -13.203 1 98.75 104 ILE B CA 1
ATOM 1871 C C . ILE B 1 104 ? 5.367 -15.18 -11.812 1 98.75 104 ILE B C 1
ATOM 1873 O O . ILE B 1 104 ? 4.18 -15.273 -11.5 1 98.75 104 ILE B O 1
ATOM 1877 N N . ILE B 1 105 ? 6.297 -14.859 -10.93 1 98.81 105 ILE B N 1
ATOM 1878 C CA . ILE B 1 105 ? 5.977 -14.219 -9.656 1 98.81 105 ILE B CA 1
ATOM 1879 C C . ILE B 1 105 ? 6.18 -12.711 -9.773 1 98.81 105 ILE B C 1
ATOM 1881 O O . ILE B 1 105 ? 7.16 -12.25 -10.375 1 98.81 105 ILE B O 1
ATOM 1885 N N . GLN B 1 106 ? 5.266 -11.922 -9.312 1 98.88 106 GLN B N 1
ATOM 1886 C CA . GLN B 1 106 ? 5.355 -10.469 -9.336 1 98.88 106 GLN B CA 1
ATOM 1887 C C . GLN B 1 106 ? 5.102 -9.875 -7.949 1 98.88 106 GLN B C 1
ATOM 1889 O O . GLN B 1 106 ? 4.348 -10.445 -7.156 1 98.88 106 GLN B O 1
ATOM 1894 N N . GLY B 1 107 ? 5.703 -8.805 -7.594 1 98.94 107 GLY B N 1
ATOM 1895 C CA . GLY B 1 107 ? 5.504 -8.008 -6.391 1 98.94 107 GLY B CA 1
ATOM 1896 C C . GLY B 1 107 ? 5.191 -6.555 -6.684 1 98.94 107 GLY B C 1
ATOM 1897 O O . GLY B 1 107 ? 5.953 -5.879 -7.375 1 98.94 107 GLY B O 1
ATOM 1898 N N . ALA B 1 108 ? 4.078 -6.062 -6.25 1 98.94 108 ALA B N 1
ATOM 1899 C CA . ALA B 1 108 ? 3.715 -4.648 -6.32 1 98.94 108 ALA B CA 1
ATOM 1900 C C . ALA B 1 108 ? 4.066 -3.926 -5.023 1 98.94 108 ALA B C 1
ATOM 1902 O O . ALA B 1 108 ? 3.57 -4.285 -3.953 1 98.94 108 ALA B O 1
ATOM 1903 N N . HIS B 1 109 ? 4.898 -2.932 -5.125 1 98.88 109 HIS B N 1
ATOM 1904 C CA . HIS B 1 109 ? 5.488 -2.225 -3.994 1 98.88 109 HIS B CA 1
ATOM 1905 C C . HIS B 1 109 ? 4.957 -0.798 -3.9 1 98.88 109 HIS B C 1
ATOM 1907 O O . HIS B 1 109 ? 5.152 0.003 -4.82 1 98.88 109 HIS B O 1
ATOM 1913 N N . PHE B 1 110 ? 4.285 -0.546 -2.783 1 98.75 110 PHE B N 1
ATOM 1914 C CA . PHE B 1 110 ? 3.775 0.777 -2.445 1 98.75 110 PHE B CA 1
ATOM 1915 C C . PHE B 1 110 ? 4.68 1.464 -1.43 1 98.75 110 PHE B C 1
ATOM 1917 O O . PHE B 1 110 ? 4.91 0.935 -0.34 1 98.75 110 PHE B O 1
ATOM 1924 N N . SER B 1 111 ? 5.156 2.639 -1.843 1 98.31 111 SER B N 1
ATOM 1925 C CA . SER B 1 111 ? 6.035 3.416 -0.972 1 98.31 111 SER B CA 1
ATOM 1926 C C . SER B 1 111 ? 5.734 4.906 -1.075 1 98.31 111 SER B C 1
ATOM 1928 O O . SER B 1 111 ? 4.984 5.336 -1.954 1 98.31 111 SER B O 1
ATOM 1930 N N . LEU B 1 112 ? 6.207 5.684 -0.129 1 97.81 112 LEU B N 1
ATOM 1931 C CA . LEU B 1 112 ? 6.176 7.141 -0.082 1 97.81 112 LEU B CA 1
ATOM 1932 C C . LEU B 1 112 ? 7.586 7.715 -0.159 1 97.81 112 LEU B C 1
ATOM 1934 O O . LEU B 1 112 ? 8.422 7.43 0.698 1 97.81 112 LEU B O 1
ATOM 1938 N N . ILE B 1 113 ? 7.809 8.539 -1.141 1 95.25 113 ILE B N 1
ATOM 1939 C CA . ILE B 1 113 ? 9.195 8.898 -1.389 1 95.25 113 ILE B CA 1
ATOM 1940 C C . ILE B 1 113 ? 9.391 10.391 -1.137 1 95.25 113 ILE B C 1
ATOM 1942 O O . ILE B 1 113 ? 8.477 11.195 -1.356 1 95.25 113 ILE B O 1
ATOM 1946 N N . GLY B 1 114 ? 10.609 10.695 -0.712 1 91.75 114 GLY B N 1
ATOM 1947 C CA . GLY B 1 114 ? 11.023 12.086 -0.546 1 91.75 114 GLY B CA 1
ATOM 1948 C C . GLY B 1 114 ? 10.445 12.734 0.697 1 91.75 114 GLY B C 1
ATOM 1949 O O . GLY B 1 114 ? 9.641 12.125 1.404 1 91.75 114 GLY B O 1
ATOM 1950 N N . ALA B 1 115 ? 10.898 13.953 0.898 1 88.06 115 ALA B N 1
ATOM 1951 C CA . ALA B 1 115 ? 10.469 14.719 2.07 1 88.06 115 ALA B CA 1
ATOM 1952 C C . ALA B 1 115 ? 8.961 14.961 2.043 1 88.06 115 ALA B C 1
ATOM 1954 O O . ALA B 1 115 ? 8.32 15.047 3.092 1 88.06 115 ALA B O 1
ATOM 1955 N N . GLU B 1 116 ? 8.383 15.055 0.839 1 93.88 116 GLU B N 1
ATOM 1956 C CA . GLU B 1 116 ? 6.957 15.336 0.712 1 93.88 116 GLU B CA 1
ATOM 1957 C C . GLU B 1 116 ? 6.133 14.055 0.712 1 93.88 116 GLU B C 1
ATOM 1959 O O . GLU B 1 116 ? 4.902 14.102 0.667 1 93.88 116 GLU B O 1
ATOM 1964 N N . ARG B 1 117 ? 6.781 12.922 0.777 1 96.56 117 ARG B N 1
ATOM 1965 C CA . ARG B 1 117 ? 6.117 11.625 0.814 1 96.56 117 ARG B CA 1
ATOM 1966 C C . ARG B 1 117 ? 5.145 11.469 -0.35 1 96.56 117 ARG B C 1
ATOM 1968 O O . ARG B 1 117 ? 3.947 11.266 -0.142 1 96.56 117 ARG B O 1
ATOM 1975 N N . THR B 1 118 ? 5.695 11.531 -1.547 1 97.25 118 THR B N 1
ATOM 1976 C CA . THR B 1 118 ? 4.934 11.273 -2.764 1 97.25 118 THR B CA 1
ATOM 1977 C C . THR B 1 118 ? 4.723 9.773 -2.961 1 97.25 118 THR B C 1
ATOM 1979 O O . THR B 1 118 ? 5.68 9 -2.939 1 97.25 118 THR B O 1
ATOM 1982 N N . PRO B 1 119 ? 3.42 9.383 -3.09 1 98.31 119 PRO B N 1
ATOM 1983 C CA . PRO B 1 119 ? 3.189 7.945 -3.26 1 98.31 119 PRO B CA 1
ATOM 1984 C C . PRO B 1 119 ? 3.756 7.41 -4.574 1 98.31 119 PRO B C 1
ATOM 1986 O O . PRO B 1 119 ? 3.684 8.086 -5.602 1 98.31 119 PRO B O 1
ATOM 1989 N N . LEU B 1 120 ? 4.312 6.258 -4.496 1 97.19 120 LEU B N 1
ATOM 1990 C CA . LEU B 1 120 ? 4.879 5.57 -5.652 1 97.19 120 LEU B CA 1
ATOM 1991 C C . LEU B 1 120 ? 4.5 4.094 -5.648 1 97.19 120 LEU B C 1
ATOM 1993 O O . LEU B 1 120 ? 4.539 3.441 -4.602 1 97.19 120 LEU B O 1
ATOM 1997 N N . LEU B 1 121 ? 4.082 3.627 -6.789 1 98.25 121 LEU B N 1
ATOM 1998 C CA . LEU B 1 121 ? 3.805 2.215 -7.016 1 98.25 121 LEU B CA 1
ATOM 1999 C C . LEU B 1 121 ? 4.758 1.633 -8.055 1 98.25 121 LEU B C 1
ATOM 2001 O O . LEU B 1 121 ? 4.824 2.125 -9.188 1 98.25 121 LEU B O 1
ATOM 2005 N N . GLU B 1 122 ? 5.52 0.638 -7.684 1 97.94 122 GLU B N 1
ATOM 2006 C CA . GLU B 1 122 ? 6.414 -0.072 -8.594 1 97.94 122 GLU B CA 1
ATOM 2007 C C . GLU B 1 122 ? 6.152 -1.575 -8.562 1 97.94 122 GLU B C 1
ATOM 2009 O O . GLU B 1 122 ? 5.879 -2.143 -7.504 1 97.94 122 GLU B O 1
ATOM 2014 N N . THR B 1 123 ? 6.23 -2.191 -9.68 1 98.75 123 THR B N 1
ATOM 2015 C CA . THR B 1 123 ? 6.051 -3.635 -9.766 1 98.75 123 THR B CA 1
ATOM 2016 C C . THR B 1 123 ? 7.32 -4.309 -10.281 1 98.75 123 THR B C 1
ATOM 2018 O O . THR B 1 123 ? 7.988 -3.787 -11.18 1 98.75 123 THR B O 1
ATOM 2021 N N . TYR B 1 124 ? 7.648 -5.414 -9.711 1 98.88 124 TYR B N 1
ATOM 2022 C CA . TYR B 1 124 ? 8.773 -6.254 -10.094 1 98.88 124 TYR B CA 1
ATOM 2023 C C . TYR B 1 124 ? 8.312 -7.664 -10.445 1 98.88 124 TYR B C 1
ATOM 2025 O O . TYR B 1 124 ? 7.27 -8.117 -9.977 1 98.88 124 TYR B O 1
ATOM 2033 N N . TYR B 1 125 ? 9.102 -8.352 -11.227 1 98.88 125 TYR B N 1
ATOM 2034 C CA . TYR B 1 125 ? 8.727 -9.719 -11.578 1 98.88 125 TYR B CA 1
ATOM 2035 C C . TYR B 1 125 ? 9.961 -10.602 -11.711 1 98.88 125 TYR B C 1
ATOM 2037 O O . TYR B 1 125 ? 11.07 -10.109 -11.93 1 98.88 125 TYR B O 1
ATOM 2045 N N . ALA B 1 126 ? 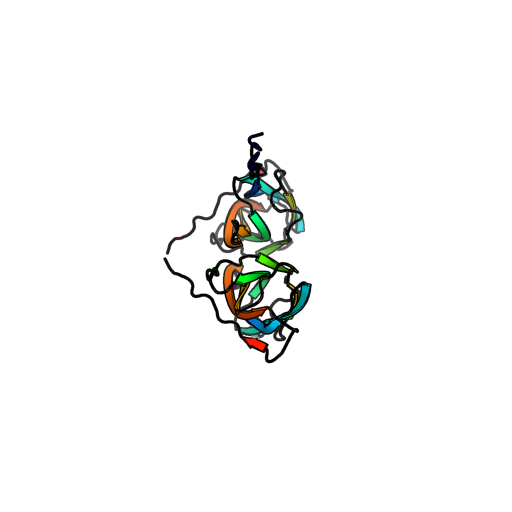9.789 -11.867 -11.539 1 98.69 126 ALA B N 1
ATOM 2046 C CA . ALA B 1 126 ? 10.797 -12.898 -11.773 1 98.69 126 ALA B CA 1
ATOM 2047 C C . ALA B 1 126 ? 10.164 -14.156 -12.352 1 98.69 126 ALA B C 1
ATOM 2049 O O . ALA B 1 126 ? 8.984 -14.43 -12.117 1 98.69 126 ALA B O 1
ATOM 2050 N N . ASN B 1 127 ? 10.945 -14.891 -13.102 1 98.31 127 ASN B N 1
ATOM 2051 C CA . ASN B 1 127 ? 10.539 -16.188 -13.617 1 98.31 127 ASN B CA 1
ATOM 2052 C C . ASN B 1 127 ? 10.898 -17.312 -12.648 1 98.31 127 ASN B C 1
ATOM 2054 O O . ASN B 1 127 ? 12.062 -17.469 -12.273 1 98.31 127 ASN B O 1
ATOM 2058 N N . ILE B 1 128 ? 9.891 -18.078 -12.305 1 98.31 128 ILE B N 1
ATOM 2059 C CA . ILE B 1 128 ? 10.148 -19.25 -11.469 1 98.31 128 ILE B CA 1
ATOM 2060 C C . ILE B 1 128 ? 9.453 -20.469 -12.062 1 98.31 128 ILE B C 1
ATOM 2062 O O . ILE B 1 128 ? 8.875 -20.391 -13.148 1 98.31 128 ILE B O 1
ATOM 2066 N N . THR B 1 129 ? 9.625 -21.578 -11.484 1 97.81 129 THR B N 1
ATOM 2067 C CA . THR B 1 129 ? 8.93 -22.797 -11.859 1 97.81 129 THR B CA 1
ATOM 2068 C C . THR B 1 129 ? 8.156 -23.375 -10.68 1 97.81 129 THR B C 1
ATOM 2070 O O . THR B 1 129 ? 8.68 -23.438 -9.562 1 97.81 129 THR B O 1
ATOM 2073 N N . ILE B 1 130 ? 6.914 -23.656 -10.836 1 98.06 130 ILE B N 1
ATOM 2074 C CA . ILE B 1 130 ? 6.195 -24.453 -9.867 1 98.06 130 ILE B CA 1
ATOM 2075 C C . ILE B 1 130 ? 6.48 -25.938 -10.109 1 98.06 130 ILE B C 1
ATOM 2077 O O . ILE B 1 130 ? 6.242 -26.453 -11.211 1 98.06 130 ILE B O 1
ATOM 2081 N N . GLY B 1 131 ? 7.012 -26.547 -9.133 1 95.25 131 GLY B N 1
ATOM 2082 C CA . GLY B 1 131 ? 7.395 -27.953 -9.242 1 95.25 131 GLY B CA 1
ATOM 2083 C C . GLY B 1 131 ? 7.891 -28.547 -7.941 1 95.25 131 GLY B C 1
ATOM 2084 O O . GLY B 1 131 ? 7.387 -28.203 -6.867 1 95.25 131 GLY B O 1
ATOM 2085 N N . GLN B 1 132 ? 8.844 -29.453 -8.102 1 86.25 132 GLN B N 1
ATOM 2086 C CA . GLN B 1 132 ? 9.258 -30.172 -6.91 1 86.25 132 GLN B CA 1
ATOM 2087 C C . GLN B 1 132 ? 10.32 -29.406 -6.129 1 86.25 132 GLN B C 1
ATOM 2089 O O . GLN B 1 132 ? 11.383 -29.078 -6.664 1 86.25 132 GLN B O 1
ATOM 2094 N N . GLY B 1 133 ? 9.969 -29.109 -4.895 1 80.62 133 GLY B N 1
ATOM 2095 C CA . GLY B 1 133 ? 10.906 -28.531 -3.936 1 80.62 133 GLY B CA 1
ATOM 2096 C C . GLY B 1 133 ? 10.984 -27.016 -4.012 1 80.62 133 GLY B C 1
ATOM 2097 O O . GLY B 1 133 ? 10.273 -26.391 -4.797 1 80.62 133 GLY B O 1
ATOM 2098 N N . ASN B 1 134 ? 11.484 -26.422 -3.08 1 77 134 ASN B N 1
ATOM 2099 C CA . ASN B 1 134 ? 11.859 -25.016 -3.02 1 77 134 ASN B CA 1
ATOM 2100 C C . ASN B 1 134 ? 13.367 -24.828 -3.154 1 77 134 ASN B C 1
ATOM 2102 O O . ASN B 1 134 ? 14.086 -24.812 -2.156 1 77 134 ASN B O 1
ATOM 2106 N N . ASN B 1 135 ? 13.695 -24.797 -4.465 1 74.62 135 ASN B N 1
ATOM 2107 C CA . ASN B 1 135 ? 15.117 -25 -4.746 1 74.62 135 ASN B CA 1
ATOM 2108 C C . ASN B 1 135 ? 15.82 -23.688 -5.082 1 74.62 135 ASN B C 1
ATOM 2110 O O . ASN B 1 135 ? 15.188 -22.75 -5.562 1 74.62 135 ASN B O 1
ATOM 2114 N N . TYR B 1 136 ? 17.109 -23.656 -4.82 1 75.06 136 TYR B N 1
ATOM 2115 C CA . TYR B 1 136 ? 18.109 -22.656 -5.188 1 75.06 136 TYR B CA 1
ATOM 2116 C C . TYR B 1 136 ? 18.688 -22.953 -6.566 1 75.06 136 TYR B C 1
ATOM 2118 O O . TYR B 1 136 ? 18.516 -24.047 -7.102 1 75.06 136 TYR B O 1
ATOM 2126 N N . PRO B 1 137 ? 19.406 -22.062 -7.348 1 88.44 137 PRO B N 1
ATOM 2127 C CA . PRO B 1 137 ? 19.719 -20.719 -6.844 1 88.44 137 PRO B CA 1
ATOM 2128 C C . PRO B 1 137 ? 18.484 -19.812 -6.828 1 88.44 137 PRO B C 1
ATOM 2130 O O . PRO B 1 137 ? 17.516 -20.062 -7.527 1 88.44 137 PRO B O 1
ATOM 2133 N N . LEU B 1 138 ? 18.641 -18.734 -6.066 1 95 138 LEU B N 1
ATOM 2134 C CA . LEU B 1 138 ? 17.609 -17.688 -6.09 1 95 138 LEU B CA 1
ATOM 2135 C C . LEU B 1 138 ? 17.609 -16.969 -7.434 1 95 138 LEU B C 1
ATOM 2137 O O . LEU B 1 138 ? 18.656 -16.828 -8.07 1 95 138 LEU B O 1
ATOM 2141 N N . VAL B 1 139 ? 16.453 -16.625 -7.871 1 97.38 139 VAL B N 1
ATOM 2142 C CA . VAL B 1 139 ? 16.312 -15.758 -9.039 1 97.38 139 VAL B CA 1
ATOM 2143 C C . VAL B 1 139 ? 16.078 -14.32 -8.586 1 97.38 139 VAL B C 1
ATOM 2145 O O . VAL B 1 139 ? 15.422 -14.078 -7.566 1 97.38 139 VAL B O 1
ATOM 2148 N N . HIS B 1 140 ? 16.625 -13.383 -9.398 1 98.25 140 HIS B N 1
ATOM 2149 C CA . HIS B 1 140 ? 16.5 -11.953 -9.125 1 98.25 140 HIS B CA 1
ATOM 2150 C C . HIS B 1 140 ? 15.398 -11.32 -9.969 1 98.25 140 HIS B C 1
ATOM 2152 O O . HIS B 1 140 ? 15.305 -11.578 -11.172 1 98.25 140 HIS B O 1
ATOM 2158 N N . SER B 1 141 ? 14.656 -10.555 -9.32 1 98.81 141 SER B N 1
ATOM 2159 C CA . SER B 1 141 ? 13.562 -9.914 -10.039 1 98.81 141 SER B CA 1
ATOM 2160 C C . SER B 1 141 ? 14.078 -8.781 -10.93 1 98.81 141 SER B C 1
ATOM 2162 O O . SER B 1 141 ? 15.18 -8.273 -10.719 1 98.81 141 SER B O 1
ATOM 2164 N N . ALA B 1 142 ? 13.234 -8.422 -11.938 1 98.44 142 ALA B N 1
ATOM 2165 C CA . ALA B 1 142 ? 13.375 -7.211 -12.742 1 98.44 142 ALA B CA 1
ATOM 2166 C C . ALA B 1 142 ? 12.172 -6.293 -12.562 1 98.44 142 ALA B C 1
ATOM 2168 O O . ALA B 1 142 ? 11.086 -6.746 -12.195 1 98.44 142 ALA B O 1
ATOM 2169 N N . ARG B 1 143 ? 12.375 -5 -12.766 1 98 143 ARG B N 1
ATOM 2170 C CA . ARG B 1 143 ? 11.273 -4.047 -12.688 1 98 143 ARG B CA 1
ATOM 2171 C C . ARG B 1 143 ? 10.383 -4.148 -13.922 1 98 143 ARG B C 1
ATOM 2173 O O . ARG B 1 143 ? 10.867 -4.281 -15.047 1 98 143 ARG B O 1
ATOM 2180 N N . VAL B 1 144 ? 9.078 -4.172 -13.719 1 97.56 144 VAL B N 1
ATOM 2181 C CA . VAL B 1 144 ? 8.141 -4.07 -14.836 1 97.56 144 VAL B CA 1
ATOM 2182 C C . VAL B 1 144 ? 8.211 -2.666 -15.43 1 97.56 144 VAL B C 1
ATOM 2184 O O . VAL B 1 144 ? 8.078 -1.671 -14.719 1 97.56 144 VAL B O 1
ATOM 2187 N N . PRO B 1 145 ? 8.477 -2.58 -16.688 1 87.38 145 PRO B N 1
ATOM 2188 C CA . PRO B 1 145 ? 8.578 -1.243 -17.266 1 87.38 145 PRO B CA 1
ATOM 2189 C C . PRO B 1 145 ? 7.277 -0.453 -17.172 1 87.38 145 PRO B C 1
ATOM 2191 O O . PRO B 1 145 ? 6.191 -1.036 -17.219 1 87.38 145 PRO B O 1
ATOM 2194 N N . SER B 1 146 ? 7.281 0.78 -16.672 1 72.81 146 SER B N 1
ATOM 2195 C CA . SER B 1 146 ? 6.109 1.65 -16.625 1 72.81 146 SER B CA 1
ATOM 2196 C C . SER B 1 146 ? 5.555 1.913 -18.016 1 72.81 146 SER B C 1
ATOM 2198 O O . SER B 1 146 ? 6.32 2.092 -18.969 1 72.81 146 SER B O 1
ATOM 2200 N N . THR B 1 147 ? 4.598 1.157 -18.516 1 46.41 147 THR B N 1
ATOM 2201 C CA . THR B 1 147 ? 4.086 1.548 -19.812 1 46.41 147 THR B CA 1
ATOM 2202 C C . THR B 1 147 ? 3.623 3.002 -19.812 1 46.41 147 THR B C 1
ATOM 2204 O O . THR B 1 147 ? 2.709 3.361 -19.062 1 46.41 147 THR B O 1
ATOM 2207 N N . SER B 1 148 ? 4.531 3.965 -19.766 1 37.41 148 SER B N 1
ATOM 2208 C CA . SER B 1 148 ? 4.098 5.316 -20.094 1 37.41 148 SER B CA 1
ATOM 2209 C C . SER B 1 148 ? 3.029 5.301 -21.188 1 37.41 148 SER B C 1
ATOM 2211 O O . SER B 1 148 ? 3.248 4.754 -22.266 1 37.41 148 SER B O 1
ATOM 2213 N N . ASN B 1 149 ? 1.8 5.055 -20.844 1 29.92 149 ASN B N 1
ATOM 2214 C CA . ASN B 1 149 ? 1.012 5.52 -21.984 1 29.92 149 ASN B CA 1
ATOM 2215 C C . ASN B 1 149 ? 1.35 6.961 -22.344 1 29.92 149 ASN B C 1
ATOM 2217 O O . ASN B 1 149 ? 1.561 7.797 -21.453 1 29.92 149 ASN B O 1
#